Protein AF-A0AAE4KZB8-F1 (afdb_monomer)

InterPro domains:
  IPR008966 Adhesion domain superfamily [SSF49401] (67-197)
  IPR011252 Fibrogen-binding domain 1 [G3DSA:2.60.40.1280] (76-198)
  IPR041171 SDR-like Ig domain [PF17961] (91-191)

Radius of gyration: 22.57 Å; Cα contacts (8 Å, |Δi|>4): 329; chains: 1; bounding box: 57×40×72 Å

Nearest PDB structures (foldseek):
  2ral-assembly1_A  TM=8.676E-01  e=1.872E-09  Staphylococcus epidermidis
  5wta-assembly2_B  TM=7.697E-01  e=2.212E-09  Staphylococcus aureus subsp. aureus Mu50
  5ihw-assembly1_A  TM=7.688E-01  e=4.078E-09  Staphylococcus aureus subsp. aureus MSSA476
  6lxs-assembly1_A  TM=7.906E-01  e=1.434E-07  Staphylococcus aureus
  6lxh-assembly1_A  TM=7.659E-01  e=1.027E-07  Staphylococcus aureus

Foldseek 3Di:
DDDPVVVVVVVVVPDFPWQKAWEADDDDDDDDDDDDDDDDDDDDDDDDDDDDDDPPPPPDDCPPDAEECQVVWAPKDKDKAWPVRHSYAYVVVVTWIKIKIKTWDALPHAAFHKYKKAKDPQKAQASPHDPVVDADDFFADPVRDGQWGWDADPVRRMIITGGHRVSNVDPGDMTIDMTIIHGDCVVCVHRDIDTIGMD

pLDDT: mean 73.4, std 28.08, range [21.17, 98.25]

Structure (mmCIF, N/CA/C/O backbone):
data_AF-A0AAE4KZB8-F1
#
_entry.id   AF-A0AAE4KZB8-F1
#
loop_
_atom_site.group_PDB
_atom_site.id
_atom_site.type_symbol
_atom_site.label_atom_id
_atom_site.label_alt_id
_atom_site.label_comp_id
_atom_site.label_asym_id
_atom_site.label_entity_id
_atom_site.label_seq_id
_atom_site.pdbx_PDB_ins_code
_atom_site.Cartn_x
_atom_site.Cartn_y
_atom_site.Cartn_z
_atom_site.occupancy
_atom_site.B_iso_or_equiv
_atom_site.auth_seq_id
_atom_site.auth_comp_id
_atom_site.auth_asym_id
_atom_site.auth_atom_id
_atom_site.pdbx_PDB_model_num
ATOM 1 N N . MET A 1 1 ? -26.813 -24.937 -12.177 1.00 36.81 1 MET A N 1
ATOM 2 C CA . MET A 1 1 ? -26.735 -23.628 -12.875 1.00 36.81 1 MET A CA 1
ATOM 3 C C . MET A 1 1 ? -25.910 -22.655 -12.041 1.00 36.81 1 MET A C 1
ATOM 5 O O . MET A 1 1 ? -25.939 -22.785 -10.827 1.00 36.81 1 MET A O 1
ATOM 9 N N . VAL A 1 2 ? -25.236 -21.671 -12.649 1.00 42.12 2 VAL A N 1
ATOM 10 C CA . VAL A 1 2 ? -24.640 -20.533 -11.915 1.00 42.12 2 VAL A CA 1
ATOM 11 C C . VAL A 1 2 ? -25.635 -19.370 -11.916 1.00 42.12 2 VAL A C 1
ATOM 13 O O . VAL A 1 2 ? -26.160 -19.015 -12.973 1.00 42.12 2 VAL A O 1
ATOM 16 N N . GLY A 1 3 ? -25.923 -18.796 -10.745 1.00 39.78 3 GLY A N 1
ATOM 17 C CA . GLY A 1 3 ? -26.875 -17.690 -10.604 1.00 39.78 3 GLY A CA 1
ATOM 18 C C . GLY A 1 3 ? -26.414 -16.421 -11.328 1.00 39.78 3 GLY A C 1
ATOM 19 O O . GLY A 1 3 ? -25.228 -16.088 -11.309 1.00 39.78 3 GLY A O 1
ATOM 20 N N . LYS A 1 4 ? -27.352 -15.684 -11.946 1.00 52.81 4 LYS A N 1
ATOM 21 C CA . LYS A 1 4 ? -27.054 -14.448 -12.704 1.00 52.81 4 LYS A CA 1
ATOM 22 C C . LYS A 1 4 ? -26.287 -13.414 -11.862 1.00 52.81 4 LYS A C 1
ATOM 24 O O . LYS A 1 4 ? -25.399 -12.746 -12.383 1.00 52.81 4 LYS A O 1
ATOM 29 N N . ASN A 1 5 ? -26.580 -13.350 -10.564 1.00 46.78 5 ASN A N 1
ATOM 30 C CA . ASN A 1 5 ? -25.987 -12.417 -9.601 1.00 46.78 5 ASN A CA 1
ATOM 31 C C . ASN A 1 5 ? -24.457 -12.578 -9.485 1.00 46.78 5 ASN A C 1
ATOM 33 O O . ASN A 1 5 ? -23.744 -11.591 -9.316 1.00 46.78 5 ASN A O 1
ATOM 37 N N . ASN A 1 6 ? -23.937 -13.799 -9.647 1.00 50.84 6 ASN A N 1
ATOM 38 C CA . ASN A 1 6 ? -22.513 -14.091 -9.466 1.00 50.84 6 ASN A CA 1
ATOM 39 C C . ASN A 1 6 ? -21.657 -13.581 -10.638 1.00 50.84 6 ASN A C 1
ATOM 41 O O . ASN A 1 6 ? -20.473 -13.321 -10.447 1.00 50.84 6 ASN A O 1
ATOM 45 N N . LYS A 1 7 ? -22.231 -13.392 -11.839 1.00 51.12 7 LYS A N 1
ATOM 46 C CA . LYS A 1 7 ? -21.484 -12.854 -12.991 1.00 51.12 7 LYS A CA 1
ATOM 47 C C . LYS A 1 7 ? -21.026 -11.414 -12.754 1.00 51.12 7 LYS A C 1
ATOM 49 O O . LYS A 1 7 ? -19.858 -11.116 -12.962 1.00 51.12 7 LYS A O 1
ATOM 54 N N . LYS A 1 8 ? -21.910 -10.562 -12.224 1.00 49.00 8 LYS A N 1
ATOM 55 C CA . LYS A 1 8 ? -21.601 -9.148 -11.960 1.00 49.00 8 LYS A CA 1
ATOM 56 C C . LYS A 1 8 ? -20.562 -8.966 -10.844 1.00 49.00 8 LYS A C 1
ATOM 58 O O . LYS A 1 8 ? -19.761 -8.041 -10.893 1.00 49.00 8 LYS A O 1
ATOM 63 N N . LEU A 1 9 ? -20.537 -9.873 -9.863 1.00 42.44 9 LEU A N 1
ATOM 64 C CA . LEU A 1 9 ? -19.489 -9.916 -8.833 1.00 42.44 9 LEU A CA 1
ATOM 65 C C . LEU A 1 9 ? -18.126 -10.344 -9.400 1.00 42.44 9 LEU A C 1
ATOM 67 O O . LEU A 1 9 ? -17.106 -9.818 -8.969 1.00 42.44 9 LEU A O 1
ATOM 71 N N . LEU A 1 10 ? -18.099 -11.249 -10.385 1.00 48.94 10 LEU A N 1
ATOM 72 C CA . LEU A 1 10 ? -16.864 -11.631 -11.079 1.00 48.94 10 LEU A CA 1
ATOM 73 C C . LEU A 1 10 ? -16.336 -10.499 -11.977 1.00 48.94 10 LEU A C 1
ATOM 75 O O . LEU A 1 10 ? -15.141 -10.232 -11.946 1.00 48.94 10 LEU A O 1
ATOM 79 N N . GLU A 1 11 ? -17.213 -9.788 -12.695 1.00 46.34 11 GLU A N 1
ATOM 80 C CA . GLU A 1 11 ? -16.854 -8.602 -13.499 1.00 46.34 11 GLU A CA 1
ATOM 81 C C . GLU A 1 11 ? -16.288 -7.455 -12.640 1.00 46.34 11 GLU A C 1
ATOM 83 O O . GLU A 1 11 ? -15.346 -6.775 -13.045 1.00 46.34 11 GLU A O 1
ATOM 88 N N . LEU A 1 12 ? -16.820 -7.255 -11.427 1.00 40.62 12 LEU A N 1
ATOM 89 C CA . LEU A 1 12 ? -16.294 -6.267 -10.478 1.00 40.62 12 LEU A CA 1
ATOM 90 C C . LEU A 1 12 ? -14.946 -6.686 -9.869 1.00 40.62 12 LEU A C 1
ATOM 92 O O . LEU A 1 12 ? -14.121 -5.821 -9.590 1.00 40.62 12 LEU A O 1
ATOM 96 N N . LYS A 1 13 ? -14.681 -7.992 -9.715 1.00 44.38 13 LYS A N 1
ATOM 97 C CA . LYS A 1 13 ? -13.381 -8.503 -9.238 1.00 44.38 13 LYS A CA 1
ATOM 98 C C . LYS A 1 13 ? -12.282 -8.524 -10.313 1.00 44.38 13 LYS A C 1
ATOM 100 O O . LYS A 1 13 ? -11.152 -8.880 -9.994 1.00 44.38 13 LYS A O 1
ATOM 105 N N . SER A 1 14 ? -12.583 -8.160 -11.565 1.00 44.81 14 SER A N 1
ATOM 106 C CA . SER A 1 14 ? -11.678 -8.332 -12.713 1.00 44.81 14 SER A CA 1
ATOM 107 C C . SER A 1 14 ? -11.254 -7.036 -13.419 1.00 44.81 14 SER A C 1
ATOM 109 O O . SER A 1 14 ? -10.861 -7.095 -14.583 1.00 44.81 14 SER A O 1
ATOM 111 N N . ASN A 1 15 ? -11.337 -5.869 -12.767 1.00 38.19 15 ASN A N 1
ATOM 112 C CA . ASN A 1 15 ? -10.999 -4.582 -13.395 1.00 38.19 15 ASN A CA 1
ATOM 113 C C . ASN A 1 15 ? -9.971 -3.748 -12.594 1.00 38.19 15 ASN A C 1
ATOM 115 O O . ASN A 1 15 ? -10.312 -2.673 -12.092 1.00 38.19 15 ASN A O 1
ATOM 119 N N . PRO A 1 16 ? -8.708 -4.210 -12.464 1.00 38.22 16 PRO A N 1
ATOM 120 C CA . PRO A 1 16 ? -7.621 -3.367 -11.967 1.00 38.22 16 PRO A CA 1
ATOM 121 C C . PRO A 1 16 ? -7.438 -2.141 -12.874 1.00 38.22 16 PRO A C 1
ATOM 123 O O . PRO A 1 16 ? -7.669 -2.201 -14.083 1.00 38.22 16 PRO A O 1
ATOM 126 N N . IL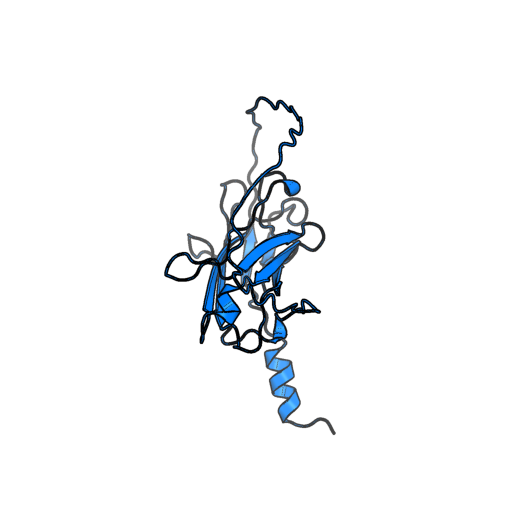E A 1 17 ? -6.985 -1.016 -12.313 1.00 36.38 17 ILE A N 1
ATOM 127 C CA . ILE A 1 17 ? -6.846 0.244 -13.060 1.00 36.38 17 ILE A CA 1
ATOM 128 C C . ILE A 1 17 ? -5.589 0.189 -13.945 1.00 36.38 17 ILE A C 1
ATOM 130 O O . ILE A 1 17 ? -4.540 0.740 -13.619 1.00 36.38 17 ILE A O 1
ATOM 134 N N . ILE A 1 18 ? -5.709 -0.474 -15.097 1.00 32.56 18 ILE A N 1
ATOM 135 C CA . ILE A 1 18 ? -4.639 -0.675 -16.082 1.00 32.56 18 ILE A CA 1
ATOM 136 C C . ILE A 1 18 ? -4.242 0.673 -16.712 1.00 32.56 18 ILE A C 1
ATOM 138 O O . ILE A 1 18 ? -4.794 1.129 -17.718 1.00 32.56 18 ILE A O 1
ATOM 142 N N . LYS A 1 19 ? -3.251 1.339 -16.110 1.00 37.94 19 LYS A N 1
ATOM 143 C CA . LYS A 1 19 ? -2.570 2.504 -16.687 1.00 37.94 19 LYS A CA 1
ATOM 144 C C . LYS A 1 19 ? -1.325 2.026 -17.443 1.00 37.94 19 LYS A C 1
ATOM 146 O O . LYS A 1 19 ? -0.353 1.595 -16.830 1.00 37.94 19 LYS A O 1
ATOM 151 N N . LYS A 1 20 ? -1.359 2.122 -18.776 1.00 29.16 20 LYS A N 1
ATOM 152 C CA . LYS A 1 20 ? -0.221 1.832 -19.664 1.00 29.16 20 LYS A CA 1
ATOM 153 C C . LYS A 1 20 ? 0.623 3.098 -19.880 1.00 29.16 20 LYS A C 1
ATOM 155 O O . LYS A 1 20 ? 0.123 4.049 -20.483 1.00 29.16 20 LYS A O 1
ATOM 160 N N . TRP A 1 21 ? 1.874 3.094 -19.421 1.00 36.88 21 TRP A N 1
ATOM 161 C CA . TRP A 1 21 ? 2.838 4.207 -19.510 1.00 36.88 21 TRP A CA 1
ATOM 162 C C . TRP A 1 21 ? 4.006 3.841 -20.434 1.00 36.88 21 TRP A C 1
ATOM 164 O O . TRP A 1 21 ? 4.383 2.673 -20.489 1.00 36.88 21 TRP A O 1
ATOM 174 N N . ARG A 1 22 ? 4.597 4.810 -21.145 1.00 37.69 22 ARG A N 1
ATOM 175 C CA . ARG A 1 22 ? 5.839 4.638 -21.920 1.00 37.69 22 ARG A CA 1
ATOM 176 C C . ARG A 1 22 ? 7.032 5.137 -21.103 1.00 37.69 22 ARG A C 1
ATOM 178 O O . ARG A 1 22 ? 7.127 6.331 -20.834 1.00 37.69 22 ARG A O 1
ATOM 185 N N . ILE A 1 23 ? 7.942 4.242 -20.741 1.00 44.16 23 ILE A N 1
ATOM 186 C CA . ILE A 1 23 ? 9.177 4.568 -20.013 1.00 44.16 23 ILE A CA 1
ATOM 187 C C . ILE A 1 23 ? 10.298 4.838 -21.022 1.00 44.16 23 ILE A C 1
ATOM 189 O O . ILE A 1 23 ? 10.359 4.132 -22.029 1.00 44.16 23 ILE A O 1
ATOM 193 N N . SER A 1 24 ? 11.185 5.809 -20.767 1.00 30.83 24 SER A N 1
ATOM 194 C CA . SER A 1 24 ? 12.307 6.147 -21.672 1.00 30.83 24 SER A CA 1
ATOM 195 C C . SER A 1 24 ? 13.652 6.268 -20.941 1.00 30.83 24 SER A C 1
ATOM 197 O O . SER A 1 24 ? 13.715 6.820 -19.843 1.00 30.83 24 SER A O 1
ATOM 199 N N . ARG A 1 25 ? 14.742 5.800 -21.570 1.00 32.88 25 ARG A N 1
ATOM 200 C CA . ARG A 1 25 ? 16.113 5.826 -21.017 1.00 32.88 25 ARG A CA 1
ATOM 201 C C . ARG A 1 25 ? 17.005 6.888 -21.675 1.00 32.88 25 ARG A C 1
ATOM 203 O O . ARG A 1 25 ? 16.994 7.033 -22.894 1.00 32.88 25 ARG A O 1
ATOM 210 N N . LEU A 1 26 ? 17.837 7.558 -20.871 1.00 36.03 26 LEU A N 1
ATOM 211 C CA . LEU A 1 26 ? 18.938 8.423 -21.322 1.00 36.03 26 LEU A CA 1
ATOM 212 C C . LEU A 1 26 ? 20.303 7.747 -21.091 1.00 36.03 26 LEU A C 1
ATOM 214 O O . LEU A 1 26 ? 20.411 6.769 -20.349 1.00 36.03 26 LEU A O 1
ATOM 218 N N . LYS A 1 27 ? 21.354 8.262 -21.742 1.00 33.69 27 LYS A N 1
ATOM 219 C CA . LYS A 1 27 ? 22.752 7.851 -21.517 1.00 33.69 27 LYS A CA 1
ATOM 220 C C . LYS A 1 27 ? 23.389 8.811 -20.507 1.00 33.69 27 LYS A C 1
ATOM 222 O O . LYS A 1 27 ? 23.404 10.010 -20.762 1.00 33.69 27 LYS A O 1
ATOM 227 N N . THR A 1 28 ? 23.897 8.299 -19.388 1.00 38.56 28 THR A N 1
ATOM 228 C CA . THR A 1 28 ? 24.404 9.097 -18.256 1.00 38.56 28 THR A CA 1
ATOM 229 C C . THR A 1 28 ? 25.840 8.727 -17.871 1.00 38.56 28 THR A C 1
ATOM 231 O O . THR A 1 28 ? 26.328 7.651 -18.218 1.00 38.56 28 THR A O 1
ATOM 234 N N . GLY A 1 29 ? 26.505 9.632 -17.145 1.00 27.16 29 GLY A N 1
ATOM 235 C CA . GLY A 1 29 ? 27.760 9.393 -16.423 1.00 27.16 29 GLY A CA 1
ATOM 236 C C . GLY A 1 29 ? 27.562 9.525 -14.904 1.00 27.16 29 GLY A C 1
ATOM 237 O O . GLY A 1 29 ? 26.586 10.122 -14.456 1.00 27.16 29 GLY A O 1
ATOM 238 N N . VAL A 1 30 ? 28.478 8.941 -14.132 1.00 27.39 30 VAL A N 1
ATOM 239 C CA . VAL A 1 30 ? 28.482 8.844 -12.652 1.00 27.39 30 VAL A CA 1
ATOM 240 C C . VAL A 1 30 ? 29.322 9.956 -11.986 1.00 27.39 30 VAL A C 1
ATOM 242 O O . VAL A 1 30 ? 30.099 10.596 -12.687 1.00 27.39 30 VAL A O 1
ATOM 245 N N . ALA A 1 31 ? 29.376 10.167 -10.659 1.00 28.31 31 ALA A N 1
ATOM 246 C CA . ALA A 1 31 ? 28.433 10.108 -9.506 1.00 28.31 31 ALA A CA 1
ATOM 247 C C . ALA A 1 31 ? 29.269 10.114 -8.192 1.00 28.31 31 ALA A C 1
ATOM 249 O O . ALA A 1 31 ? 30.323 9.480 -8.183 1.00 28.31 31 ALA A O 1
ATOM 250 N N . SER A 1 32 ? 28.844 10.768 -7.091 1.00 21.17 32 SER A N 1
ATOM 251 C CA . SER A 1 32 ? 29.457 10.657 -5.730 1.00 21.17 32 SER A CA 1
ATOM 252 C C . SER A 1 32 ? 28.715 11.451 -4.633 1.00 21.17 32 SER A C 1
ATOM 254 O O . SER A 1 32 ? 28.229 12.534 -4.942 1.00 21.17 32 SER A O 1
ATOM 256 N N . ILE A 1 33 ? 28.715 10.959 -3.372 1.00 23.33 33 ILE A N 1
ATOM 257 C CA . ILE A 1 33 ? 28.740 11.685 -2.060 1.00 23.33 33 ILE A CA 1
ATOM 258 C C . ILE A 1 33 ? 28.718 10.668 -0.874 1.00 23.33 33 ILE A C 1
ATOM 260 O O . ILE A 1 33 ? 28.335 9.520 -1.078 1.00 23.33 33 ILE A O 1
ATOM 264 N N . VAL A 1 34 ? 29.185 11.059 0.329 1.00 22.86 34 VAL A N 1
ATOM 265 C CA . VAL A 1 34 ? 29.322 10.276 1.604 1.00 22.86 34 VAL A CA 1
ATOM 266 C C . VAL A 1 34 ? 29.300 11.259 2.826 1.00 22.86 34 VAL A C 1
ATOM 268 O O . VAL A 1 34 ? 29.046 12.433 2.575 1.00 22.86 34 VAL A O 1
ATOM 271 N N . ILE A 1 35 ? 29.498 10.983 4.141 1.00 24.16 35 ILE A N 1
ATOM 272 C CA . ILE A 1 35 ? 30.247 9.970 4.950 1.00 24.16 35 ILE A CA 1
ATOM 273 C C . ILE A 1 35 ? 29.791 9.989 6.456 1.00 24.16 35 ILE A C 1
ATOM 275 O O . ILE A 1 35 ? 29.140 10.950 6.851 1.00 24.16 35 ILE A O 1
ATOM 279 N N . PHE A 1 36 ? 30.275 9.042 7.301 1.00 23.12 36 PHE A N 1
ATOM 280 C CA . PHE A 1 36 ? 30.251 8.999 8.806 1.00 23.12 36 PHE A CA 1
ATOM 281 C C . PHE A 1 36 ? 28.864 8.872 9.515 1.00 23.12 36 PHE A C 1
ATOM 283 O O . PHE A 1 36 ? 27.850 9.244 8.944 1.00 23.12 36 PHE A O 1
ATOM 290 N N . SER A 1 37 ? 28.704 8.432 10.785 1.00 22.73 37 SER A N 1
ATOM 291 C CA . SER A 1 37 ? 29.344 7.379 11.631 1.00 22.73 37 SER A CA 1
ATOM 292 C C . SER A 1 37 ? 28.599 7.236 12.981 1.00 22.73 37 SER A C 1
ATOM 294 O O . SER A 1 37 ? 28.026 8.218 13.442 1.00 22.73 37 SER A O 1
ATOM 296 N N . GLY A 1 38 ? 28.649 6.075 13.655 1.00 26.55 38 GLY A N 1
ATOM 297 C CA . GLY A 1 38 ? 27.929 5.825 14.924 1.00 26.55 38 GLY A CA 1
ATOM 298 C C . GLY A 1 38 ? 28.800 5.597 16.175 1.00 26.55 38 GLY A C 1
ATOM 299 O O . GLY A 1 38 ? 29.988 5.300 16.068 1.00 26.55 38 GLY A O 1
ATOM 300 N N . VAL A 1 39 ? 28.176 5.688 17.360 1.00 24.42 39 VAL A N 1
ATOM 301 C CA . VAL A 1 39 ? 28.723 5.330 18.690 1.00 24.42 39 VAL A CA 1
ATOM 302 C C . VAL A 1 39 ? 27.615 4.660 19.524 1.00 24.42 39 VAL A C 1
ATOM 304 O O . VAL A 1 39 ? 26.454 5.046 19.419 1.00 24.42 39 VAL A O 1
ATOM 307 N N . LEU A 1 40 ? 27.970 3.677 20.361 1.00 31.88 40 LEU A N 1
ATOM 308 C CA . LEU A 1 40 ? 27.083 2.980 21.306 1.00 31.88 40 LEU A CA 1
ATOM 309 C C . LEU A 1 40 ? 27.675 3.018 22.721 1.00 31.88 40 LEU A C 1
ATOM 311 O O . LEU A 1 40 ? 28.866 2.763 22.876 1.00 31.88 40 LEU A O 1
ATOM 315 N N . LEU A 1 41 ? 26.838 3.224 23.742 1.00 25.14 41 LEU A N 1
ATOM 316 C CA . LEU A 1 41 ? 27.119 2.870 25.141 1.00 25.14 41 LEU A CA 1
ATOM 317 C C . LEU A 1 41 ? 25.830 2.426 25.851 1.00 25.14 41 LEU A C 1
ATOM 319 O O . LEU A 1 41 ? 24.729 2.795 25.448 1.00 25.14 41 LEU A O 1
ATOM 323 N N . SER A 1 42 ? 25.983 1.620 26.903 1.00 36.47 42 SER A N 1
ATOM 324 C CA . SER A 1 42 ? 24.900 1.021 27.691 1.00 36.47 42 SER A CA 1
ATOM 325 C C . SER A 1 42 ? 25.303 0.935 29.163 1.00 36.47 42 SER A C 1
ATOM 327 O O . SER A 1 42 ? 26.458 0.621 29.455 1.00 36.47 42 SER A O 1
ATOM 329 N N . SER A 1 43 ? 24.354 1.154 30.077 1.00 27.77 43 SER A N 1
ATOM 330 C CA . SER A 1 43 ? 24.372 0.590 31.434 1.00 27.77 43 SER A CA 1
ATOM 331 C C . SER A 1 43 ? 23.011 0.748 32.127 1.00 27.77 43 SER A C 1
ATOM 333 O O . SER A 1 43 ? 22.228 1.645 31.821 1.00 27.77 43 SER A O 1
ATOM 335 N N . THR A 1 44 ? 22.721 -0.152 33.069 1.00 28.36 44 THR A N 1
ATOM 336 C CA . THR A 1 44 ? 21.514 -0.155 33.912 1.00 28.36 44 THR A CA 1
ATOM 337 C C . THR A 1 44 ? 21.824 0.370 35.313 1.00 28.36 44 THR A C 1
ATOM 339 O O . THR A 1 44 ? 22.851 -0.003 35.880 1.00 28.36 44 THR A O 1
ATOM 342 N N . ILE A 1 45 ? 20.908 1.127 35.924 1.00 26.78 45 ILE A N 1
ATOM 343 C CA . ILE A 1 45 ? 20.949 1.480 37.354 1.00 26.78 45 ILE A CA 1
ATOM 344 C C . ILE A 1 45 ? 19.591 1.149 37.986 1.00 26.78 45 ILE A C 1
ATOM 346 O O . ILE A 1 45 ? 18.550 1.334 37.360 1.00 26.78 45 ILE A O 1
ATOM 350 N N . PHE A 1 46 ? 19.611 0.641 39.220 1.00 24.83 46 PHE A N 1
ATOM 351 C CA . PHE A 1 46 ? 18.441 0.163 39.958 1.00 24.83 46 PHE A CA 1
ATOM 352 C C . PHE A 1 46 ? 18.425 0.815 41.349 1.00 24.83 46 PHE A C 1
ATOM 354 O O . PHE A 1 46 ? 19.391 0.664 42.095 1.00 24.83 46 PHE A O 1
ATOM 361 N N . ILE A 1 47 ? 17.356 1.536 41.705 1.00 28.12 47 ILE A N 1
ATOM 362 C CA . ILE A 1 47 ? 17.152 2.108 43.050 1.00 28.12 47 ILE A CA 1
ATOM 363 C C . ILE A 1 47 ? 15.657 2.023 43.406 1.00 28.12 47 ILE A C 1
ATOM 365 O O . ILE A 1 47 ? 14.844 2.602 42.686 1.00 28.12 47 ILE A O 1
ATOM 369 N N . PRO A 1 48 ? 15.267 1.345 44.499 1.00 35.75 48 PRO A N 1
ATOM 370 C CA . PRO A 1 48 ? 13.928 1.447 45.075 1.00 35.75 48 PRO A CA 1
ATOM 371 C C . PRO A 1 48 ? 13.870 2.516 46.185 1.00 35.75 48 PRO A C 1
ATOM 373 O O . PRO A 1 48 ? 14.856 2.711 46.894 1.00 35.75 48 PRO A O 1
ATOM 376 N N . LEU A 1 49 ? 12.699 3.127 46.420 1.00 25.89 49 LEU A N 1
ATOM 377 C CA . LEU A 1 49 ? 11.800 2.799 47.553 1.00 25.89 49 LEU A CA 1
ATOM 378 C C . LEU A 1 49 ? 10.756 3.920 47.828 1.00 25.89 49 LEU A C 1
ATOM 380 O O . LEU A 1 49 ? 11.035 5.095 47.632 1.00 25.89 49 LEU A O 1
ATOM 384 N N . HIS A 1 50 ? 9.593 3.522 48.366 1.00 25.27 50 HIS A N 1
ATOM 385 C CA . HIS A 1 50 ? 8.502 4.330 48.959 1.00 25.27 50 HIS A CA 1
ATOM 386 C C . HIS A 1 50 ? 7.566 5.182 48.065 1.00 25.27 50 HIS A C 1
ATOM 388 O O . HIS A 1 50 ? 7.887 6.305 47.702 1.00 25.27 50 HIS A O 1
ATOM 394 N N . THR A 1 51 ? 6.301 4.717 47.993 1.00 26.27 51 THR A N 1
ATOM 395 C CA . THR A 1 51 ? 5.024 5.490 47.913 1.00 26.27 51 THR A CA 1
ATOM 396 C C . THR A 1 51 ? 4.752 6.385 46.685 1.00 26.27 51 THR A C 1
ATOM 398 O O . THR A 1 51 ? 5.651 7.006 46.147 1.00 26.27 51 THR A O 1
ATOM 401 N N . VAL A 1 52 ? 3.516 6.534 46.186 1.00 25.27 52 VAL A N 1
ATOM 402 C CA . VAL A 1 52 ? 2.180 6.048 46.616 1.00 25.27 52 VAL A CA 1
ATOM 403 C C . VAL A 1 52 ? 1.540 5.249 45.468 1.00 25.27 52 VAL A C 1
ATOM 405 O O . VAL A 1 52 ? 1.747 5.585 44.307 1.00 25.27 52 VAL A O 1
ATOM 408 N N . SER A 1 53 ? 0.739 4.220 45.769 1.00 28.52 53 SER A N 1
ATOM 409 C CA . SER A 1 53 ? -0.093 3.560 44.752 1.00 28.52 53 SER A CA 1
ATOM 410 C C . SER A 1 53 ? -1.398 4.333 44.544 1.00 28.52 53 SER A C 1
ATOM 412 O O . SER A 1 53 ? -2.185 4.485 45.478 1.00 28.52 53 SER A O 1
ATOM 414 N N . ALA A 1 54 ? -1.617 4.803 43.318 1.00 26.48 54 ALA A N 1
ATOM 415 C CA . ALA A 1 54 ? -2.945 5.081 42.790 1.00 26.48 54 ALA A CA 1
ATOM 416 C C . ALA A 1 54 ? -3.293 3.940 41.825 1.00 26.48 54 ALA A C 1
ATOM 418 O O . ALA A 1 54 ? -2.532 3.677 40.892 1.00 26.48 54 ALA A O 1
ATOM 419 N N . GLU A 1 55 ? -4.407 3.245 42.055 1.00 31.36 55 GLU A N 1
ATOM 420 C CA . GLU A 1 55 ? -4.875 2.182 41.158 1.00 31.36 55 GLU A CA 1
ATOM 421 C C . GLU A 1 55 ? -5.583 2.791 39.942 1.00 31.36 55 GLU A C 1
ATOM 423 O O . GLU A 1 55 ? -6.810 2.880 39.874 1.00 31.36 55 GLU A O 1
ATOM 428 N N . GLU A 1 56 ? -4.792 3.226 38.963 1.00 32.44 56 GLU A N 1
ATOM 429 C CA . GLU A 1 56 ? -5.303 3.540 37.633 1.00 32.44 56 GLU A CA 1
ATOM 430 C C . GLU A 1 56 ? -5.694 2.225 36.940 1.00 32.44 56 GLU A C 1
ATOM 432 O O . GLU A 1 56 ? -4.849 1.400 36.587 1.00 32.44 56 GLU A O 1
ATOM 437 N N . THR A 1 57 ? -7.000 1.984 36.805 1.00 25.34 57 THR A N 1
ATOM 438 C CA . THR A 1 57 ? -7.563 0.722 36.297 1.00 25.34 57 THR A CA 1
ATOM 439 C C . THR A 1 57 ? -7.495 0.648 34.770 1.00 25.34 57 THR A C 1
ATOM 441 O O . THR A 1 57 ? -8.511 0.628 34.073 1.00 25.34 57 THR A O 1
ATOM 444 N N . VAL A 1 58 ? -6.265 0.587 34.244 1.00 29.69 58 VAL A N 1
ATOM 445 C CA . VAL A 1 58 ? -5.974 0.456 32.810 1.00 29.69 58 VAL A CA 1
ATOM 446 C C . VAL A 1 58 ? -6.554 -0.859 32.283 1.00 29.69 58 VAL A C 1
ATOM 448 O O . VAL A 1 58 ? -5.966 -1.938 32.401 1.00 29.69 58 VAL A O 1
ATOM 451 N N . THR A 1 59 ? -7.740 -0.765 31.689 1.00 24.88 59 THR A N 1
ATOM 452 C CA . THR A 1 59 ? -8.520 -1.891 31.169 1.00 24.88 59 THR A CA 1
ATOM 453 C C . THR A 1 59 ? -7.955 -2.330 29.818 1.00 24.88 59 THR A C 1
ATOM 455 O O . THR A 1 59 ? -8.511 -2.063 28.758 1.00 24.88 59 THR A O 1
ATOM 458 N N . THR A 1 60 ? -6.804 -3.004 29.865 1.00 28.30 60 THR A N 1
ATOM 459 C CA . THR A 1 60 ? -6.129 -3.572 28.689 1.00 28.30 60 THR A CA 1
ATOM 460 C C . THR A 1 60 ? -6.962 -4.690 28.057 1.00 28.30 60 THR A C 1
ATOM 462 O O . THR A 1 60 ? -6.854 -5.865 28.406 1.00 28.30 60 THR A O 1
ATOM 465 N N . THR A 1 61 ? -7.801 -4.330 27.087 1.00 30.48 61 THR A N 1
ATOM 466 C CA . THR A 1 61 ? -8.506 -5.284 26.231 1.00 30.48 61 THR A CA 1
ATOM 467 C C . THR A 1 61 ? -7.504 -5.995 25.320 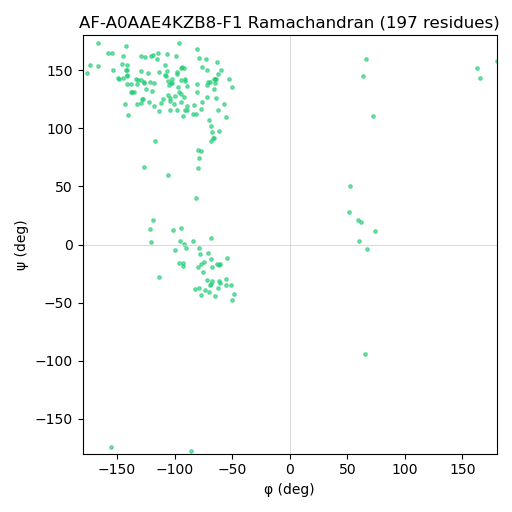1.00 30.48 61 THR A C 1
ATOM 469 O O . THR A 1 61 ? -7.023 -5.462 24.322 1.00 30.48 61 THR A O 1
ATOM 472 N N . TYR A 1 62 ? -7.161 -7.235 25.673 1.00 33.28 62 TYR A N 1
ATOM 473 C CA . TYR A 1 62 ? -6.340 -8.097 24.825 1.00 33.28 62 TYR A CA 1
ATOM 474 C C . TYR A 1 62 ? -7.117 -8.481 23.556 1.00 33.28 62 TYR A C 1
ATOM 476 O O . TYR A 1 62 ? -7.897 -9.432 23.547 1.00 33.28 62 TYR A O 1
ATOM 484 N N . TYR A 1 63 ? -6.881 -7.745 22.467 1.00 44.62 63 TYR A N 1
ATOM 485 C CA . TYR A 1 63 ? -7.262 -8.155 21.115 1.00 44.62 63 TYR A CA 1
ATOM 486 C C . TYR A 1 63 ? -6.404 -9.357 20.692 1.00 44.62 63 TYR A C 1
ATOM 488 O O . TYR A 1 63 ? -5.309 -9.209 20.152 1.00 44.62 63 TYR A O 1
ATOM 496 N N . ASP A 1 64 ? -6.902 -10.553 21.012 1.00 45.12 64 ASP A N 1
ATOM 497 C CA . ASP A 1 64 ? -6.138 -11.810 21.041 1.00 45.12 64 ASP A CA 1
ATOM 498 C C . ASP A 1 64 ? -5.667 -12.303 19.655 1.00 45.12 64 ASP A C 1
ATOM 500 O O . ASP A 1 64 ? -4.715 -13.074 19.554 1.00 45.12 64 ASP A O 1
ATOM 504 N N . GLN A 1 65 ? -6.280 -11.829 18.558 1.00 61.28 65 GLN A N 1
ATOM 505 C CA . GLN A 1 65 ? -5.804 -12.090 17.191 1.00 61.28 65 GLN A CA 1
ATOM 506 C C . GLN A 1 65 ? -5.925 -10.868 16.270 1.00 61.28 65 GLN A C 1
ATOM 508 O O . GLN A 1 65 ? -7.016 -10.495 15.844 1.00 61.28 65 GLN A O 1
ATOM 513 N N . SER A 1 66 ? -4.768 -10.317 15.893 1.00 83.00 66 SER A N 1
ATOM 514 C CA . SER A 1 66 ? -4.589 -9.383 14.772 1.00 83.00 66 SER A CA 1
ATOM 515 C C . SER A 1 66 ? -4.977 -10.061 13.448 1.00 83.00 66 SER A C 1
ATOM 517 O O . SER A 1 66 ? -4.327 -11.028 13.033 1.00 83.00 66 SER A O 1
ATOM 519 N N . LYS A 1 67 ? -6.022 -9.571 12.764 1.00 92.00 67 LYS A N 1
ATOM 520 C CA . LYS A 1 67 ? -6.496 -10.119 11.473 1.00 92.00 67 LYS A CA 1
ATOM 521 C C . LYS A 1 67 ? -6.181 -9.196 10.290 1.00 92.00 67 LYS A C 1
ATOM 523 O O . LYS A 1 67 ? -6.091 -7.976 10.416 1.00 92.00 67 LYS A O 1
ATOM 528 N N . ASN A 1 68 ? -6.076 -9.798 9.104 1.00 94.62 68 ASN A N 1
ATOM 529 C CA . ASN A 1 68 ? -6.096 -9.061 7.842 1.00 94.62 68 ASN A CA 1
ATOM 530 C C . ASN A 1 68 ? -7.525 -8.554 7.568 1.00 94.62 68 ASN A C 1
ATOM 532 O O . ASN A 1 68 ? -8.478 -9.340 7.566 1.00 94.62 68 ASN A O 1
ATOM 536 N N . VAL A 1 69 ? -7.666 -7.254 7.318 1.00 95.25 69 VAL A N 1
ATOM 537 C CA . VAL A 1 69 ? -8.935 -6.563 7.060 1.00 95.25 69 VAL A CA 1
ATOM 538 C C . VAL A 1 69 ? -8.983 -5.843 5.704 1.00 95.25 69 VAL A C 1
ATOM 540 O O . VAL A 1 69 ? -9.928 -5.097 5.465 1.00 95.25 69 VAL A O 1
ATOM 543 N N . SER A 1 70 ? -8.045 -6.092 4.775 1.00 93.00 70 SER A N 1
ATOM 544 C CA . SER A 1 70 ? -8.081 -5.509 3.414 1.00 93.00 70 SER A CA 1
ATOM 545 C C . SER A 1 70 ? -9.439 -5.697 2.718 1.00 93.00 70 SER A C 1
ATOM 547 O O . SER A 1 70 ? -10.011 -4.729 2.227 1.00 93.00 70 SER A O 1
ATOM 549 N N . ASP A 1 71 ? -9.999 -6.914 2.744 1.00 92.88 71 ASP A N 1
ATOM 550 C CA . ASP A 1 71 ? -11.310 -7.236 2.146 1.00 92.88 71 ASP A CA 1
ATOM 551 C C . ASP A 1 71 ? -12.517 -6.632 2.910 1.00 92.88 71 ASP A C 1
ATOM 553 O O . ASP A 1 71 ? -13.652 -6.735 2.445 1.00 92.88 71 ASP A O 1
ATOM 557 N N . GLN A 1 72 ? -12.300 -6.026 4.086 1.00 92.00 72 GLN A N 1
ATOM 558 C CA . GLN A 1 72 ? -13.332 -5.341 4.881 1.00 92.00 72 GLN A CA 1
ATOM 559 C C . GLN A 1 72 ? -13.362 -3.821 4.623 1.00 92.00 72 GLN A C 1
ATOM 561 O O . GLN A 1 72 ? -14.357 -3.181 4.958 1.00 92.00 72 GLN A O 1
ATOM 566 N N . LEU A 1 73 ? -12.325 -3.222 4.021 1.00 91.31 73 LEU A N 1
ATOM 567 C CA . LEU A 1 73 ? -12.301 -1.781 3.735 1.00 91.31 73 LEU A CA 1
ATOM 568 C C . LEU A 1 73 ? -13.382 -1.388 2.712 1.00 91.31 73 LEU A C 1
ATOM 570 O O . LEU A 1 73 ? -13.606 -2.076 1.715 1.00 91.31 73 LEU A O 1
ATOM 574 N N . THR A 1 74 ? -14.052 -0.257 2.946 1.00 91.31 74 THR A N 1
ATOM 575 C CA . THR A 1 74 ? -15.192 0.201 2.129 1.00 91.31 74 THR A CA 1
ATOM 576 C C . THR A 1 74 ? -14.926 1.550 1.463 1.00 91.31 74 THR A C 1
ATOM 578 O O . THR A 1 74 ? -14.007 2.278 1.832 1.00 91.31 74 THR A O 1
ATOM 581 N N . ASN A 1 75 ? -15.723 1.901 0.447 1.00 92.75 75 ASN A N 1
ATOM 582 C CA . ASN A 1 75 ? -15.563 3.121 -0.364 1.00 92.75 75 ASN A CA 1
ATOM 583 C C . ASN A 1 75 ? -14.141 3.325 -0.936 1.00 92.75 75 ASN A C 1
ATOM 585 O O . ASN A 1 75 ? -13.718 4.456 -1.173 1.00 92.75 75 ASN A O 1
ATOM 589 N N . THR A 1 76 ? -13.414 2.228 -1.157 1.00 91.56 76 THR A N 1
ATOM 590 C CA . THR A 1 76 ? -12.015 2.229 -1.588 1.00 91.56 76 THR A CA 1
ATOM 591 C C . THR A 1 76 ? -11.853 2.847 -2.976 1.00 91.56 76 THR A C 1
ATOM 593 O O . THR A 1 76 ? -12.486 2.433 -3.947 1.00 91.56 76 THR A O 1
ATOM 596 N N . SER A 1 77 ? -10.969 3.835 -3.073 1.00 94.50 77 SER A N 1
ATOM 597 C CA . SER A 1 77 ? -10.617 4.559 -4.290 1.00 94.50 77 SER A CA 1
ATOM 598 C C . SER A 1 77 ? -9.100 4.639 -4.402 1.00 94.50 77 SER A C 1
ATOM 600 O O . SER A 1 77 ? -8.444 5.227 -3.544 1.00 94.50 77 SER A O 1
ATOM 602 N N . ILE A 1 78 ? -8.552 4.094 -5.487 1.00 93.06 78 ILE A N 1
ATOM 603 C CA . ILE A 1 78 ? -7.113 4.068 -5.774 1.00 93.06 78 ILE A CA 1
ATOM 604 C C . ILE A 1 78 ? -6.870 4.778 -7.105 1.00 93.06 78 ILE A C 1
ATOM 606 O O . ILE A 1 78 ? -7.642 4.633 -8.053 1.00 93.06 78 ILE A O 1
ATOM 610 N N . SER A 1 79 ? -5.806 5.572 -7.202 1.00 93.88 79 SER A N 1
ATOM 611 C CA . SER A 1 79 ? -5.438 6.251 -8.447 1.00 93.88 79 SER A CA 1
ATOM 612 C C . SER A 1 79 ? -3.929 6.431 -8.585 1.00 93.88 79 SER A C 1
ATOM 614 O O . SER A 1 79 ? -3.248 6.712 -7.605 1.00 93.88 79 SER A O 1
ATOM 616 N N . ILE A 1 80 ? -3.417 6.290 -9.813 1.00 93.12 80 ILE A N 1
ATOM 617 C CA . ILE A 1 80 ? -1.999 6.487 -10.155 1.00 93.12 80 ILE A CA 1
ATOM 618 C C . ILE A 1 80 ? -1.877 7.606 -11.198 1.00 93.12 80 ILE A C 1
ATOM 620 O O . ILE A 1 80 ? -2.595 7.594 -12.209 1.00 93.12 80 ILE A O 1
ATOM 624 N N . SER A 1 81 ? -0.967 8.555 -10.959 1.00 90.94 81 SER A N 1
ATOM 625 C CA . SER A 1 81 ? -0.750 9.774 -11.756 1.00 90.94 81 SER A CA 1
ATOM 626 C C . SER A 1 81 ? 0.733 10.147 -11.888 1.00 90.94 81 SER A C 1
ATOM 628 O O . SER A 1 81 ? 1.494 9.921 -10.956 1.00 90.94 81 SER A O 1
ATOM 630 N N . ASN A 1 82 ? 1.123 10.795 -12.992 1.00 87.69 82 ASN A N 1
ATOM 631 C CA . ASN A 1 82 ? 2.353 11.603 -13.087 1.00 87.69 82 ASN A CA 1
ATOM 632 C C . ASN A 1 82 ? 1.982 13.091 -12.886 1.00 87.69 82 ASN A C 1
ATOM 634 O O . ASN A 1 82 ? 0.893 13.505 -13.295 1.00 87.69 82 ASN A O 1
ATOM 638 N N . HIS A 1 83 ? 2.884 13.895 -12.316 1.00 78.50 83 HIS A N 1
ATOM 639 C CA . HIS A 1 83 ? 2.791 15.356 -12.203 1.00 78.50 83 HIS A CA 1
ATOM 640 C C . HIS A 1 83 ? 2.414 16.043 -13.528 1.00 78.50 83 HIS A C 1
ATOM 642 O O . HIS A 1 83 ? 1.562 16.932 -13.543 1.00 78.50 83 HIS A O 1
ATOM 648 N N . ASN A 1 84 ? 2.999 15.609 -14.651 1.00 78.06 84 ASN A N 1
ATOM 649 C CA . ASN A 1 84 ? 2.732 16.172 -15.984 1.00 78.06 84 ASN A CA 1
ATOM 650 C C . ASN A 1 84 ? 1.409 15.686 -16.625 1.00 78.06 84 ASN A C 1
ATOM 652 O O . ASN A 1 84 ? 1.008 16.202 -17.665 1.00 78.06 84 ASN A O 1
ATOM 656 N N . LYS A 1 85 ? 0.721 14.705 -16.016 1.00 69.38 85 LYS A N 1
ATOM 657 C CA . LYS A 1 85 ? -0.473 13.997 -16.533 1.00 69.38 85 LYS A CA 1
ATOM 658 C C . LYS A 1 85 ? -0.283 13.244 -17.865 1.00 69.38 85 LYS A C 1
ATOM 660 O O . LYS A 1 85 ? -1.238 12.630 -18.350 1.00 69.38 85 LYS A O 1
ATOM 665 N N . GLU A 1 86 ? 0.917 13.222 -18.437 1.00 77.31 86 GLU A N 1
ATOM 666 C CA . GLU A 1 86 ? 1.246 12.427 -19.619 1.00 77.31 86 GLU A CA 1
ATOM 667 C C . GLU A 1 86 ? 1.412 10.948 -19.265 1.00 77.31 86 GLU A C 1
ATOM 669 O O . GLU A 1 86 ? 1.845 10.594 -18.172 1.00 77.31 86 GLU A O 1
ATOM 674 N N . LYS A 1 87 ? 1.153 10.048 -20.220 1.00 83.31 87 LYS A N 1
ATOM 675 C CA . LYS A 1 87 ? 1.414 8.603 -20.057 1.00 83.31 87 LYS A CA 1
ATOM 676 C C . LYS A 1 87 ? 2.883 8.245 -20.322 1.00 83.31 87 LYS A C 1
ATOM 678 O O . LYS A 1 87 ? 3.170 7.237 -20.969 1.00 83.31 87 LYS A O 1
ATOM 683 N N . ILE A 1 88 ? 3.803 9.088 -19.863 1.00 88.00 88 ILE A N 1
ATOM 684 C CA . ILE A 1 88 ? 5.253 8.975 -20.049 1.00 88.00 88 ILE A CA 1
ATOM 685 C C . ILE A 1 88 ? 5.929 9.230 -18.698 1.00 88.00 88 ILE A C 1
ATOM 687 O O . ILE A 1 88 ? 5.445 10.055 -17.927 1.00 88.00 88 ILE A O 1
ATOM 691 N N . ILE A 1 89 ? 7.009 8.499 -18.413 1.00 90.44 89 ILE A N 1
ATOM 692 C CA . ILE A 1 89 ? 7.884 8.692 -17.246 1.00 90.44 89 ILE A CA 1
ATOM 693 C C . ILE A 1 89 ? 9.348 8.556 -17.697 1.00 90.44 89 ILE A C 1
ATOM 695 O O . ILE A 1 89 ? 9.689 7.646 -18.463 1.00 90.44 89 ILE A O 1
ATOM 699 N N . PHE A 1 90 ? 10.213 9.432 -17.189 1.00 91.94 90 PHE A N 1
ATOM 700 C CA . PHE A 1 90 ? 11.667 9.392 -17.358 1.00 91.94 90 PHE A CA 1
ATOM 701 C C . PHE A 1 90 ? 12.361 9.198 -15.991 1.00 91.94 90 PHE A C 1
ATOM 703 O O . PHE A 1 90 ? 12.735 10.181 -15.351 1.00 91.94 90 PHE A O 1
ATOM 710 N N . PRO A 1 91 ? 12.595 7.954 -15.522 1.00 90.75 91 PRO A N 1
ATOM 711 C CA . PRO A 1 91 ? 13.116 7.705 -14.168 1.00 90.75 91 PRO A CA 1
ATOM 712 C C . PRO A 1 91 ? 14.500 8.327 -13.929 1.00 90.75 91 PRO A C 1
ATOM 714 O O . PRO A 1 91 ? 14.808 8.790 -12.836 1.00 90.75 91 PRO A O 1
ATOM 717 N N . HIS A 1 92 ? 15.323 8.415 -14.979 1.00 87.38 92 HIS A N 1
ATOM 71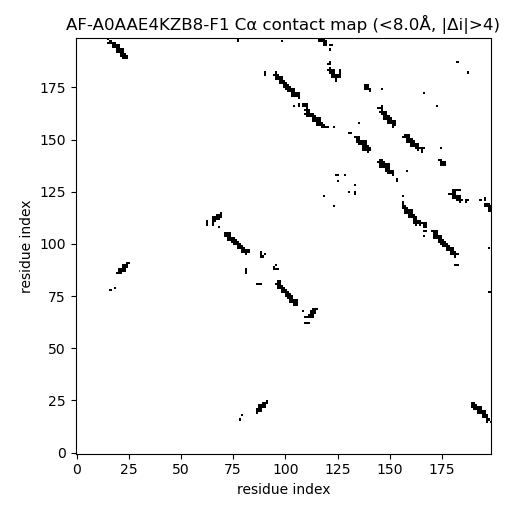8 C CA . HIS A 1 92 ? 16.639 9.063 -14.932 1.00 87.38 92 HIS A CA 1
ATOM 719 C C . HIS A 1 92 ? 16.582 10.592 -14.757 1.00 87.38 92 HIS A C 1
ATOM 721 O O . HIS A 1 92 ? 17.607 11.191 -14.446 1.00 87.38 92 HIS A O 1
ATOM 727 N N . ASN A 1 93 ? 15.408 11.212 -14.921 1.00 89.56 93 ASN A N 1
ATOM 728 C CA . ASN A 1 93 ? 15.166 12.631 -14.647 1.00 89.56 93 ASN A CA 1
ATOM 729 C C . ASN A 1 93 ? 14.598 12.854 -13.226 1.00 89.56 93 ASN A C 1
ATOM 731 O O . ASN A 1 93 ? 14.058 13.921 -12.949 1.00 89.56 93 ASN A O 1
ATOM 735 N N . ALA A 1 94 ? 14.669 11.840 -12.351 1.00 86.00 94 ALA A N 1
ATOM 736 C CA . ALA A 1 94 ? 14.007 11.787 -11.042 1.00 86.00 94 ALA A CA 1
ATOM 737 C C . ALA A 1 94 ? 12.464 11.902 -11.091 1.00 86.00 94 ALA A C 1
ATOM 739 O O . ALA A 1 94 ? 11.825 12.215 -10.086 1.00 86.00 94 ALA A O 1
ATOM 740 N N . GLU A 1 95 ? 11.843 11.610 -12.240 1.00 91.31 95 GLU A N 1
ATOM 741 C CA . GLU A 1 95 ? 10.384 11.536 -12.340 1.00 91.31 95 GLU A CA 1
ATOM 742 C C . GLU A 1 95 ? 9.836 10.286 -11.638 1.00 91.31 95 GLU A C 1
ATOM 744 O O . GLU A 1 95 ? 10.342 9.175 -11.815 1.00 91.31 95 GLU A O 1
ATOM 749 N N . SER A 1 96 ? 8.744 10.467 -10.896 1.00 93.31 96 SER A N 1
ATOM 750 C CA . SER A 1 96 ? 8.013 9.406 -10.202 1.00 93.31 96 SER A CA 1
ATOM 751 C C . SER A 1 96 ? 6.518 9.473 -10.514 1.00 93.31 96 SER A C 1
ATOM 753 O O . SER A 1 96 ? 5.993 10.480 -10.998 1.00 93.31 96 SER A O 1
ATOM 755 N N . LEU A 1 97 ? 5.822 8.373 -10.242 1.00 94.94 97 LEU A N 1
ATOM 756 C CA . LEU A 1 97 ? 4.368 8.338 -10.178 1.00 94.94 97 LEU A CA 1
ATOM 757 C C . LEU A 1 97 ? 3.923 8.594 -8.733 1.00 94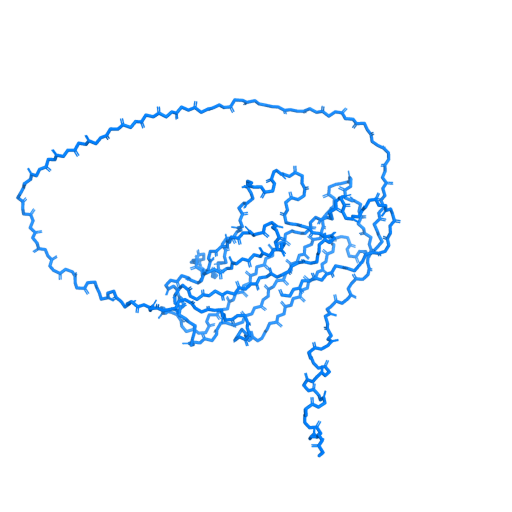.94 97 LEU A C 1
ATOM 759 O O . LEU A 1 97 ? 4.613 8.239 -7.785 1.00 94.94 97 LEU A O 1
ATOM 763 N N . THR A 1 98 ? 2.733 9.150 -8.551 1.00 95.12 98 THR A N 1
ATOM 764 C CA . THR A 1 98 ? 2.044 9.186 -7.255 1.00 95.12 98 THR A CA 1
ATOM 765 C C . THR A 1 98 ? 0.914 8.172 -7.283 1.00 95.12 98 THR A C 1
ATOM 767 O O . THR A 1 98 ? 0.083 8.207 -8.194 1.00 95.12 98 THR A O 1
ATOM 770 N N . SER A 1 99 ? 0.857 7.301 -6.279 1.00 95.44 99 SER A N 1
ATOM 771 C CA . SER A 1 99 ? -0.341 6.527 -5.952 1.00 95.44 99 SER A CA 1
ATOM 772 C C . SER A 1 99 ? -1.105 7.212 -4.827 1.00 95.44 99 SER A C 1
ATOM 774 O O . SER A 1 99 ? -0.501 7.678 -3.867 1.00 95.44 99 SER A O 1
ATOM 776 N N . ASN A 1 100 ? -2.425 7.309 -4.955 1.00 96.00 100 ASN A N 1
ATOM 777 C CA . ASN A 1 100 ? -3.301 7.936 -3.969 1.00 96.00 100 ASN A CA 1
ATOM 778 C C . ASN A 1 100 ? -4.417 6.955 -3.618 1.00 96.00 100 ASN A C 1
ATOM 780 O O . ASN A 1 100 ? -5.136 6.509 -4.519 1.00 96.00 100 ASN A O 1
ATOM 784 N N . TYR A 1 101 ? -4.566 6.667 -2.329 1.00 96.56 101 TYR A N 1
ATOM 785 C CA . TYR A 1 101 ? -5.535 5.731 -1.768 1.00 96.56 101 TYR A CA 1
ATOM 786 C C . TYR A 1 101 ? -6.477 6.498 -0.840 1.00 96.56 101 TYR A C 1
ATOM 788 O O . TYR A 1 101 ? -6.038 7.352 -0.067 1.00 96.56 101 TYR A O 1
ATOM 796 N N . ALA A 1 102 ? -7.767 6.186 -0.899 1.00 96.69 102 ALA A N 1
ATOM 797 C CA . ALA A 1 102 ? -8.773 6.666 0.039 1.00 96.69 102 ALA A CA 1
ATOM 798 C C . ALA A 1 102 ? -9.772 5.545 0.343 1.00 96.69 102 ALA A C 1
ATOM 800 O O . ALA A 1 102 ? -10.178 4.838 -0.577 1.00 96.69 102 ALA A O 1
ATOM 801 N N . PHE A 1 103 ? -10.169 5.378 1.604 1.00 96.56 103 PHE A N 1
ATOM 802 C CA . PHE A 1 103 ? -11.097 4.327 2.041 1.00 96.56 103 PHE A CA 1
ATOM 803 C C . PHE A 1 103 ? -11.777 4.687 3.370 1.00 96.56 103 PHE A C 1
ATOM 805 O O . PHE A 1 103 ? -11.323 5.567 4.102 1.00 96.56 103 PHE A O 1
ATOM 812 N N . LYS A 1 104 ? -12.858 3.977 3.699 1.00 96.31 104 LYS A N 1
ATOM 813 C CA . LYS A 1 104 ? -13.473 3.924 5.028 1.00 96.31 104 LYS A CA 1
ATOM 814 C C . LYS A 1 104 ? -13.099 2.624 5.739 1.00 96.31 104 LYS A C 1
ATOM 816 O O . LYS A 1 104 ? -13.116 1.551 5.133 1.00 96.31 104 LYS A O 1
ATOM 821 N N . VAL A 1 105 ? -12.813 2.743 7.028 1.00 94.62 105 VAL A N 1
ATOM 822 C CA . VAL A 1 105 ? -12.607 1.629 7.956 1.00 94.62 105 VAL A CA 1
ATOM 823 C C . VAL A 1 105 ? -13.966 1.311 8.599 1.00 94.62 105 VAL A C 1
ATOM 825 O O . VAL A 1 105 ? -14.616 2.242 9.070 1.00 94.62 105 VAL A O 1
ATOM 828 N N . PRO A 1 106 ? -14.454 0.057 8.575 1.00 89.31 106 PRO A N 1
ATOM 829 C CA . PRO A 1 106 ? -15.650 -0.324 9.324 1.00 89.31 106 PRO A CA 1
ATOM 830 C C . PRO A 1 106 ? -15.383 -0.381 10.826 1.00 89.31 106 PRO A C 1
ATOM 832 O O . PRO A 1 106 ? -14.313 -0.815 11.243 1.00 89.31 106 PRO A O 1
ATOM 835 N N . ASP A 1 107 ? -16.412 -0.115 11.625 1.00 86.69 107 ASP A N 1
ATOM 836 C CA . ASP A 1 107 ? -16.369 -0.121 13.099 1.00 86.69 107 ASP A CA 1
ATOM 837 C C . ASP A 1 107 ? -16.178 -1.546 13.703 1.00 86.69 107 ASP A C 1
ATOM 839 O O . ASP A 1 107 ? -16.220 -1.750 14.911 1.00 86.69 107 ASP A O 1
ATOM 843 N N . SER A 1 108 ? -15.965 -2.563 12.853 1.00 86.31 108 SER A N 1
ATOM 844 C CA . SER A 1 108 ? -15.604 -3.950 13.200 1.00 86.31 108 SER A CA 1
ATOM 845 C C . SER A 1 108 ? -14.108 -4.268 13.004 1.00 86.31 108 SER A C 1
ATOM 847 O O . SER A 1 108 ? -13.720 -5.444 12.918 1.00 86.31 108 SER A O 1
ATOM 849 N N . VAL A 1 109 ? -13.286 -3.236 12.813 1.00 89.19 109 VAL A N 1
ATOM 850 C CA . VAL A 1 109 ? -11.823 -3.304 12.730 1.00 89.19 109 VAL A CA 1
ATOM 851 C C . VAL A 1 109 ? -11.254 -2.890 14.079 1.00 89.19 109 VAL A C 1
ATOM 853 O O . VAL A 1 109 ? -11.596 -1.836 14.601 1.00 89.19 109 VAL A O 1
ATOM 856 N N . ASN A 1 110 ? -10.390 -3.729 14.634 1.00 87.44 110 ASN A N 1
ATOM 857 C CA . ASN A 1 110 ? -9.807 -3.534 15.951 1.00 87.44 110 ASN A CA 1
ATOM 858 C C . ASN A 1 110 ? -8.398 -2.924 15.855 1.00 87.44 110 ASN A C 1
ATOM 860 O O . ASN A 1 110 ? -7.728 -3.054 14.824 1.00 87.44 110 ASN A O 1
ATOM 864 N N . PRO A 1 111 ? -7.880 -2.346 16.947 1.00 91.31 111 PRO A N 1
ATOM 865 C CA . PRO A 1 111 ? -6.459 -2.058 17.086 1.00 91.31 111 PRO A CA 1
ATOM 866 C C . PRO A 1 111 ? -5.616 -3.313 16.819 1.00 91.31 111 PRO A C 1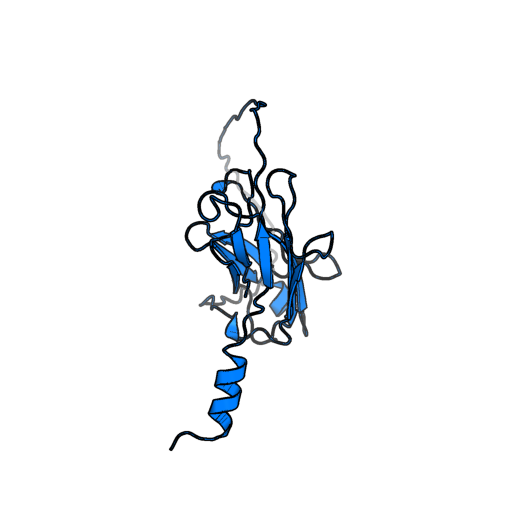
ATOM 868 O O . PRO A 1 111 ? -5.994 -4.426 17.192 1.00 91.31 111 PRO A O 1
ATOM 871 N N . LYS A 1 112 ? -4.465 -3.133 16.165 1.00 91.44 112 LYS A N 1
ATOM 872 C CA . LYS A 1 112 ? -3.574 -4.181 15.629 1.00 91.44 112 LYS A CA 1
ATOM 873 C C . LYS A 1 112 ? -4.125 -5.005 14.462 1.00 91.44 112 LYS A C 1
ATOM 875 O O . LYS A 1 112 ? -3.367 -5.803 13.907 1.00 91.44 112 LYS A O 1
ATOM 880 N N . ASP A 1 113 ? -5.370 -4.829 14.021 1.00 95.75 113 ASP A N 1
ATOM 881 C CA . ASP A 1 113 ? -5.767 -5.331 12.700 1.00 95.75 113 ASP A CA 1
ATOM 882 C C . ASP A 1 113 ? -4.966 -4.618 11.606 1.00 95.75 113 ASP A C 1
ATOM 884 O O . ASP A 1 113 ? -4.433 -3.525 11.806 1.00 95.75 113 ASP A O 1
ATOM 888 N N . TYR A 1 114 ? -4.848 -5.239 10.435 1.00 97.44 114 TYR A N 1
ATOM 889 C CA . TYR A 1 114 ? -3.997 -4.711 9.373 1.00 97.44 114 TYR A CA 1
ATOM 890 C C . TYR A 1 114 ? -4.593 -4.867 7.986 1.00 97.44 114 TYR A C 1
ATOM 892 O O . TYR A 1 114 ? -5.294 -5.830 7.686 1.00 97.44 114 TYR A O 1
ATOM 900 N N . PHE A 1 115 ? -4.246 -3.938 7.106 1.00 97.69 115 PHE A N 1
ATOM 901 C CA . PHE A 1 115 ? -4.487 -4.049 5.674 1.00 97.69 115 PHE A CA 1
ATOM 902 C C . PHE A 1 115 ? -3.160 -3.984 4.917 1.00 97.69 115 PHE A C 1
ATOM 904 O O . PHE A 1 115 ? -2.130 -3.554 5.444 1.00 97.69 115 PHE A O 1
ATOM 911 N N . TYR A 1 116 ? -3.190 -4.436 3.672 1.00 97.56 116 TYR A N 1
ATOM 912 C CA . TYR A 1 116 ? -2.080 -4.315 2.741 1.00 97.56 116 TYR A CA 1
ATOM 913 C C . TYR A 1 116 ? -2.357 -3.264 1.667 1.00 97.56 116 TYR A C 1
ATOM 915 O O . TYR A 1 116 ? -3.503 -3.081 1.262 1.00 97.56 116 TYR A O 1
ATOM 923 N N . ILE A 1 117 ? -1.282 -2.631 1.200 1.00 96.62 117 ILE A N 1
ATOM 924 C CA . ILE A 1 117 ? -1.188 -1.980 -0.109 1.00 96.62 117 ILE A CA 1
ATOM 925 C C . ILE A 1 117 ? -0.200 -2.803 -0.940 1.00 96.62 117 ILE A C 1
ATOM 927 O O . ILE A 1 117 ? 0.947 -2.982 -0.528 1.00 96.62 117 ILE A O 1
ATOM 931 N N . ASP A 1 118 ? -0.639 -3.303 -2.090 1.00 95.25 118 ASP A N 1
ATOM 932 C CA . ASP A 1 118 ? 0.174 -4.056 -3.050 1.00 95.25 118 ASP A CA 1
ATOM 933 C C . ASP A 1 118 ? 0.673 -3.164 -4.195 1.00 95.25 118 ASP A C 1
ATOM 935 O O . ASP A 1 118 ? -0.043 -2.271 -4.656 1.00 95.25 118 ASP A O 1
ATOM 939 N N . LEU A 1 119 ? 1.871 -3.451 -4.719 1.00 97.00 119 LEU A N 1
ATOM 940 C CA . LEU A 1 119 ? 2.434 -2.784 -5.896 1.00 97.00 119 LEU A CA 1
ATOM 941 C C . LEU A 1 119 ? 3.006 -3.790 -6.912 1.00 97.00 119 LEU A C 1
ATOM 943 O O . LEU A 1 119 ? 3.692 -4.757 -6.572 1.00 97.00 119 LEU A O 1
ATOM 947 N N . SER A 1 120 ? 2.765 -3.561 -8.205 1.00 96.06 120 SER A N 1
ATOM 948 C CA . SER A 1 120 ? 3.355 -4.376 -9.273 1.00 96.06 120 SER A CA 1
ATOM 949 C C . SER A 1 120 ? 4.880 -4.227 -9.334 1.00 96.06 120 SER A C 1
ATOM 951 O O . SER A 1 120 ? 5.389 -3.113 -9.367 1.00 96.06 120 SER A O 1
ATOM 953 N N . LYS A 1 121 ? 5.606 -5.352 -9.444 1.00 95.56 121 LYS A N 1
ATOM 954 C CA . LYS A 1 121 ? 7.087 -5.447 -9.371 1.00 95.56 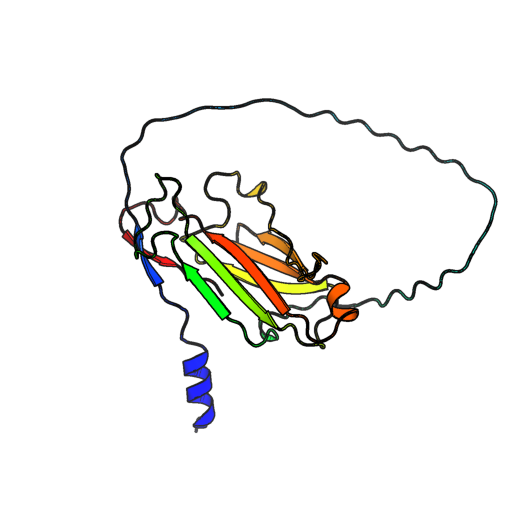121 LYS A CA 1
ATOM 955 C C . LYS A 1 121 ? 7.893 -4.551 -10.330 1.00 95.56 121 LYS A C 1
ATOM 957 O O . LYS A 1 121 ? 9.102 -4.459 -10.203 1.00 95.56 121 LYS A O 1
ATOM 962 N N . ASN A 1 122 ? 7.254 -3.922 -11.312 1.00 95.38 122 ASN A N 1
ATOM 963 C CA . ASN A 1 122 ? 7.865 -2.938 -12.211 1.00 95.38 122 ASN A CA 1
ATOM 964 C C . ASN A 1 122 ? 7.905 -1.507 -11.631 1.00 95.38 122 ASN A C 1
ATOM 966 O O . ASN A 1 122 ? 8.362 -0.583 -12.308 1.00 95.38 122 ASN A O 1
ATOM 970 N N . GLY A 1 123 ? 7.460 -1.320 -10.388 1.00 95.94 123 GLY A N 1
ATOM 971 C CA . GLY A 1 123 ? 7.738 -0.143 -9.579 1.00 95.94 123 GLY A CA 1
ATOM 972 C C . GLY A 1 123 ? 7.897 -0.496 -8.101 1.00 95.94 123 GLY A C 1
ATOM 973 O O . GLY A 1 123 ? 7.471 -1.562 -7.661 1.00 95.94 123 GLY A O 1
ATOM 974 N N . ASN A 1 124 ? 8.510 0.412 -7.347 1.00 96.31 124 ASN A N 1
ATOM 975 C CA . ASN A 1 124 ? 8.814 0.260 -5.926 1.00 96.31 124 ASN A CA 1
ATOM 976 C C . ASN A 1 124 ? 8.632 1.600 -5.176 1.00 96.31 124 ASN A C 1
ATOM 978 O O . ASN A 1 124 ? 8.448 2.650 -5.797 1.00 96.31 124 ASN A O 1
ATOM 982 N N . PHE A 1 125 ? 8.696 1.573 -3.843 1.00 95.25 125 PHE A N 1
ATOM 983 C CA . PHE A 1 125 ? 8.521 2.762 -2.990 1.00 95.25 125 PHE A CA 1
ATOM 984 C C . PHE A 1 125 ? 9.842 3.449 -2.571 1.00 95.25 125 PHE A C 1
ATOM 986 O O . PHE A 1 125 ? 9.804 4.414 -1.811 1.00 95.25 125 PHE A O 1
ATOM 993 N N . TYR A 1 126 ? 11.005 2.977 -3.048 1.00 93.56 126 TYR A N 1
ATOM 994 C CA . TYR A 1 126 ? 12.335 3.410 -2.577 1.00 93.56 126 TYR A CA 1
ATOM 995 C C . TYR A 1 126 ? 13.179 4.166 -3.615 1.00 93.56 126 TYR A C 1
ATOM 997 O O . TYR A 1 126 ? 14.002 5.014 -3.265 1.00 93.56 126 TYR A O 1
ATOM 1005 N N . GLY A 1 127 ? 12.974 3.902 -4.906 1.00 92.25 127 GLY A N 1
ATOM 1006 C CA . GLY A 1 127 ? 13.665 4.579 -6.000 1.00 92.25 127 GLY A CA 1
ATOM 1007 C C . GLY A 1 127 ? 15.164 4.301 -6.019 1.00 92.25 127 GLY A C 1
ATOM 1008 O O . GLY A 1 127 ? 15.599 3.326 -6.624 1.00 92.25 127 GLY A O 1
ATOM 1009 N N . ILE A 1 128 ? 15.946 5.186 -5.396 1.00 89.50 128 ILE A N 1
ATOM 1010 C CA . ILE A 1 128 ? 17.416 5.110 -5.334 1.00 89.50 128 ILE A CA 1
ATOM 1011 C C . ILE A 1 128 ? 17.975 5.023 -3.904 1.00 89.50 128 ILE A C 1
ATOM 1013 O O . ILE A 1 128 ? 19.194 5.027 -3.736 1.00 89.50 128 ILE A O 1
ATOM 1017 N N . THR A 1 129 ? 17.126 4.978 -2.870 1.00 89.88 129 THR A N 1
ATOM 1018 C CA . THR A 1 129 ? 17.583 4.706 -1.497 1.00 89.88 129 THR A CA 1
ATOM 1019 C C . THR A 1 129 ? 17.831 3.210 -1.299 1.00 89.88 129 THR A C 1
ATOM 1021 O O . THR A 1 129 ? 17.283 2.386 -2.030 1.00 89.88 129 THR A O 1
ATOM 1024 N N . ASP A 1 130 ? 18.605 2.840 -0.275 1.00 89.19 130 ASP A N 1
ATOM 1025 C CA . ASP A 1 130 ? 18.650 1.449 0.194 1.00 89.19 130 ASP A CA 1
ATOM 1026 C C . ASP A 1 130 ? 17.229 1.001 0.567 1.00 89.19 130 ASP A C 1
ATOM 1028 O O . ASP A 1 130 ? 16.595 1.611 1.435 1.00 89.19 130 ASP A O 1
ATOM 1032 N N . ALA A 1 131 ? 16.734 -0.058 -0.078 1.00 86.88 131 ALA A N 1
ATOM 1033 C CA . ALA A 1 131 ? 15.398 -0.603 0.141 1.00 86.88 131 ALA A CA 1
ATOM 1034 C C . ALA A 1 131 ? 15.140 -0.960 1.620 1.00 86.88 131 ALA A C 1
ATOM 1036 O O . ALA A 1 131 ? 14.013 -0.835 2.096 1.00 86.88 131 ALA A O 1
ATOM 1037 N N . ASN A 1 132 ? 16.189 -1.328 2.366 1.00 88.31 132 ASN A N 1
ATOM 1038 C CA . ASN A 1 132 ? 16.125 -1.687 3.786 1.00 88.31 132 ASN A CA 1
ATOM 1039 C C . ASN A 1 132 ? 16.005 -0.474 4.725 1.00 88.31 132 ASN A C 1
ATOM 1041 O O . ASN A 1 132 ? 15.638 -0.633 5.887 1.00 88.31 132 ASN A O 1
ATOM 1045 N N . SER A 1 133 ? 16.305 0.737 4.243 1.00 88.25 133 SER A N 1
ATOM 1046 C CA . SER A 1 133 ? 16.235 1.979 5.036 1.00 88.25 133 SER A CA 1
ATOM 1047 C C . SER A 1 133 ? 14.883 2.702 4.942 1.00 88.25 133 SER A C 1
ATOM 1049 O O . SER A 1 133 ? 14.693 3.762 5.537 1.00 88.25 133 SER A O 1
ATOM 1051 N N . VAL A 1 134 ? 13.942 2.144 4.179 1.00 90.75 134 VAL A N 1
ATOM 1052 C CA . VAL A 1 134 ? 12.715 2.822 3.747 1.00 90.75 134 VAL A CA 1
ATOM 1053 C C . VAL A 1 134 ? 11.649 2.799 4.836 1.00 90.75 134 VAL A C 1
ATOM 1055 O O . VAL A 1 134 ? 11.060 1.764 5.152 1.00 90.75 134 VAL A O 1
ATOM 1058 N N . THR A 1 135 ? 11.355 3.978 5.376 1.00 91.62 135 THR A N 1
ATOM 1059 C CA . THR A 1 135 ? 10.232 4.207 6.284 1.00 91.62 135 THR A CA 1
ATOM 1060 C C . THR A 1 135 ? 8.974 4.568 5.496 1.00 91.62 135 THR A C 1
ATOM 1062 O O . THR A 1 135 ? 9.012 5.358 4.553 1.00 91.62 135 THR A O 1
ATOM 1065 N N . MET A 1 136 ? 7.836 3.985 5.877 1.00 94.50 136 MET A N 1
ATOM 1066 C CA . MET A 1 136 ? 6.537 4.356 5.315 1.00 94.50 136 MET A CA 1
ATOM 1067 C C . MET A 1 136 ? 5.894 5.461 6.159 1.00 94.50 136 MET A C 1
ATOM 1069 O O . MET A 1 136 ? 5.977 5.404 7.388 1.00 94.50 136 MET A O 1
ATOM 1073 N N . PRO A 1 137 ? 5.236 6.460 5.543 1.00 96.62 137 PRO A N 1
ATOM 1074 C CA . PRO A 1 137 ? 4.512 7.473 6.293 1.00 96.62 137 PRO A CA 1
ATOM 1075 C C . PRO A 1 137 ? 3.319 6.845 7.020 1.00 96.62 137 PRO A C 1
ATOM 1077 O O . PRO A 1 137 ? 2.636 5.968 6.483 1.00 96.62 137 PRO A O 1
ATOM 1080 N N . ASN A 1 138 ? 3.051 7.321 8.234 1.00 98.00 138 ASN A N 1
ATOM 1081 C CA . ASN A 1 138 ? 1.850 6.956 8.980 1.00 98.00 138 ASN A CA 1
ATOM 1082 C C . ASN A 1 138 ? 0.587 7.399 8.230 1.00 98.00 138 ASN A C 1
ATOM 1084 O O . ASN A 1 138 ? 0.560 8.449 7.586 1.00 98.00 138 ASN A O 1
ATOM 1088 N N . LEU A 1 139 ? -0.481 6.616 8.362 1.00 97.38 139 LEU A N 1
ATOM 1089 C CA . LEU A 1 139 ? -1.817 7.022 7.954 1.00 97.38 139 LEU A CA 1
ATOM 1090 C C . LEU A 1 139 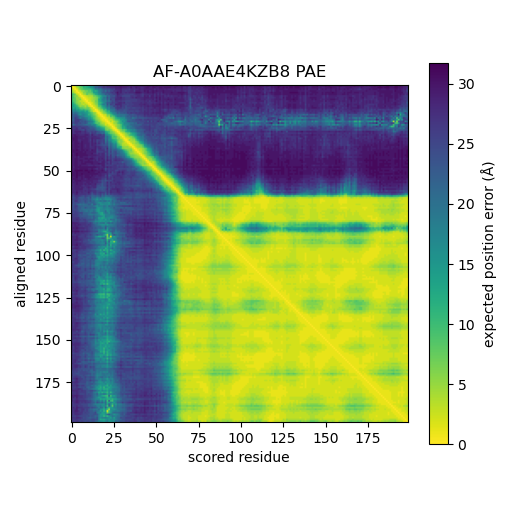? -2.369 7.969 9.025 1.00 97.38 139 LEU A C 1
ATOM 1092 O O . LEU A 1 139 ? -2.542 7.554 10.171 1.00 97.38 139 LEU A O 1
ATOM 1096 N N . LEU A 1 140 ? -2.627 9.225 8.660 1.00 96.19 140 LEU A N 1
ATOM 1097 C CA . LEU A 1 140 ? -3.066 10.266 9.592 1.00 96.19 140 LEU A CA 1
ATOM 1098 C C . LEU A 1 140 ? -4.538 10.643 9.392 1.00 96.19 140 LEU A C 1
ATOM 1100 O O . LEU A 1 140 ? -5.046 10.672 8.268 1.00 96.19 140 LEU A O 1
ATOM 1104 N N . ALA A 1 141 ? -5.194 10.976 10.498 1.00 92.38 141 ALA A N 1
ATOM 1105 C CA . ALA A 1 141 ? -6.483 11.648 10.545 1.00 92.38 141 ALA A CA 1
ATOM 1106 C C . ALA A 1 141 ? -6.323 13.178 10.344 1.00 92.38 141 ALA A C 1
ATOM 1108 O O . ALA A 1 141 ? -5.200 13.691 10.364 1.00 92.38 141 ALA A O 1
ATOM 1109 N N . PRO A 1 142 ? -7.415 13.941 10.110 1.00 91.06 142 PRO A N 1
ATOM 1110 C CA . PRO A 1 142 ? -7.345 15.380 9.799 1.00 91.06 142 PRO A CA 1
ATOM 1111 C C . PRO A 1 142 ? -6.771 16.279 10.910 1.00 91.06 142 PRO A C 1
ATOM 1113 O O . PRO A 1 142 ? -6.412 17.423 10.647 1.00 91.06 142 PRO A O 1
ATOM 1116 N N . ASP A 1 143 ? -6.706 15.770 12.137 1.00 90.62 143 ASP A N 1
ATOM 1117 C CA . ASP A 1 143 ? -6.107 16.359 13.340 1.00 90.62 143 ASP A CA 1
ATOM 1118 C C . ASP A 1 143 ? -4.616 15.990 13.526 1.00 90.62 143 ASP A C 1
ATOM 1120 O O . ASP A 1 143 ? -3.955 16.508 14.426 1.00 90.62 143 ASP A O 1
ATOM 1124 N N . ASN A 1 144 ? -4.070 15.154 12.634 1.00 93.12 144 ASN A N 1
ATOM 1125 C CA . ASN A 1 144 ? -2.768 14.474 12.696 1.00 93.12 144 ASN A CA 1
ATOM 1126 C C . ASN A 1 144 ? -2.677 13.295 13.685 1.00 93.12 144 ASN A C 1
ATOM 1128 O O . ASN A 1 144 ? -1.575 12.784 13.902 1.00 93.12 144 ASN A O 1
ATOM 1132 N N . SER A 1 145 ? -3.794 12.804 14.231 1.00 93.00 145 SER A N 1
ATOM 1133 C CA . SER A 1 145 ? -3.805 11.547 14.988 1.00 93.00 145 SER A CA 1
ATOM 1134 C C . SER A 1 145 ? -3.449 10.366 14.076 1.00 93.00 145 SER A C 1
ATOM 1136 O O . SER A 1 145 ? -3.823 10.329 12.901 1.00 93.00 145 SER A O 1
ATOM 1138 N N . ILE A 1 146 ? -2.693 9.392 14.590 1.00 96.19 146 ILE A N 1
ATOM 1139 C CA . ILE A 1 146 ? -2.217 8.250 13.796 1.00 96.19 146 ILE A CA 1
ATOM 1140 C C . ILE A 1 146 ? -3.311 7.182 13.749 1.00 96.19 146 ILE A C 1
ATOM 1142 O O . ILE A 1 146 ? -3.572 6.541 14.760 1.00 96.19 146 ILE A O 1
ATOM 1146 N N . ILE A 1 147 ? -3.889 6.947 12.569 1.00 97.38 147 ILE A N 1
ATOM 1147 C CA . ILE A 1 147 ? -4.864 5.874 12.310 1.00 97.38 147 ILE A CA 1
ATOM 1148 C C . ILE A 1 147 ? -4.153 4.519 12.179 1.00 97.38 147 ILE A C 1
ATOM 1150 O O . ILE A 1 147 ? -4.625 3.508 12.692 1.00 97.38 147 ILE A O 1
ATOM 1154 N N . ALA A 1 148 ? -3.031 4.481 11.453 1.00 97.88 148 ALA A N 1
ATOM 1155 C CA . ALA A 1 148 ? -2.265 3.258 11.215 1.00 97.88 148 ALA A CA 1
ATOM 1156 C C . ALA A 1 148 ? -0.778 3.546 10.960 1.00 97.88 148 ALA A C 1
ATOM 1158 O O . ALA A 1 148 ? -0.420 4.575 10.379 1.00 97.88 148 ALA A O 1
ATOM 1159 N N . THR A 1 149 ? 0.084 2.602 11.335 1.00 98.12 149 THR A N 1
ATOM 1160 C CA . THR A 1 149 ? 1.534 2.648 11.078 1.00 98.12 149 THR A CA 1
ATOM 1161 C C . THR A 1 149 ? 1.902 1.714 9.927 1.00 98.12 149 THR A C 1
ATOM 1163 O O . THR A 1 149 ? 1.338 0.628 9.806 1.00 98.12 149 THR A O 1
ATOM 1166 N N . GLY A 1 150 ? 2.807 2.145 9.045 1.00 96.75 150 GLY A N 1
ATOM 1167 C CA . GLY A 1 150 ? 3.174 1.403 7.835 1.00 96.75 150 GLY A CA 1
ATOM 1168 C C . GLY A 1 150 ? 4.532 0.713 7.942 1.00 96.75 150 GLY A C 1
ATOM 1169 O O . GLY A 1 150 ? 5.511 1.328 8.362 1.00 96.75 150 GLY A O 1
ATOM 1170 N N . LYS A 1 151 ? 4.628 -0.535 7.473 1.00 95.88 151 LYS A N 1
ATOM 1171 C CA . LYS A 1 151 ? 5.902 -1.224 7.222 1.00 95.88 151 LYS A CA 1
ATOM 1172 C C . LYS A 1 151 ? 5.935 -1.798 5.808 1.00 95.88 151 LYS A C 1
ATOM 1174 O O . LYS A 1 151 ? 5.058 -2.574 5.435 1.00 95.88 151 LYS A O 1
ATOM 1179 N N . TYR A 1 152 ? 6.961 -1.431 5.044 1.00 95.81 152 TYR A N 1
ATOM 1180 C CA . TYR A 1 152 ? 7.226 -1.985 3.719 1.00 95.81 152 TYR A CA 1
ATOM 1181 C C . TYR A 1 152 ? 7.928 -3.351 3.820 1.00 95.81 152 TYR A C 1
ATOM 1183 O O . TYR A 1 152 ? 8.821 -3.545 4.647 1.00 95.81 152 TYR A O 1
ATOM 1191 N N . ASP A 1 153 ? 7.495 -4.286 2.983 1.00 94.62 153 ASP A N 1
ATOM 1192 C CA . ASP A 1 153 ? 8.092 -5.589 2.714 1.00 94.62 153 ASP A CA 1
ATOM 1193 C C . ASP A 1 153 ? 8.592 -5.587 1.261 1.00 94.62 153 ASP A C 1
ATOM 1195 O O . ASP A 1 153 ? 7.816 -5.452 0.309 1.00 94.62 153 ASP A O 1
ATOM 1199 N N . ILE A 1 154 ? 9.913 -5.696 1.119 1.00 92.06 154 ILE A N 1
ATOM 1200 C CA . ILE A 1 154 ? 10.639 -5.593 -0.149 1.00 92.06 154 ILE A CA 1
ATOM 1201 C C . ILE A 1 154 ? 10.429 -6.862 -0.989 1.00 92.06 154 ILE A C 1
ATOM 1203 O O . ILE A 1 154 ? 10.229 -6.768 -2.200 1.00 92.06 154 ILE A O 1
ATOM 1207 N N . ASP A 1 155 ? 10.412 -8.038 -0.354 1.00 91.31 155 ASP A N 1
ATOM 1208 C CA . ASP A 1 155 ? 10.339 -9.338 -1.033 1.00 91.31 155 ASP A CA 1
ATOM 1209 C C . ASP A 1 155 ? 8.974 -9.543 -1.709 1.00 91.31 155 ASP A C 1
ATOM 1211 O O . ASP A 1 155 ? 8.871 -10.139 -2.793 1.00 91.31 155 ASP A O 1
ATOM 1215 N N . THR A 1 156 ? 7.915 -9.009 -1.088 1.00 93.19 156 THR A N 1
ATOM 1216 C CA . THR A 1 156 ? 6.549 -9.043 -1.630 1.00 93.19 156 THR A CA 1
ATOM 1217 C C . THR A 1 156 ? 6.108 -7.746 -2.328 1.00 93.19 156 THR A C 1
ATOM 1219 O O . THR A 1 156 ? 5.062 -7.756 -2.975 1.00 93.19 156 THR A O 1
ATOM 1222 N N . ASN A 1 157 ? 6.922 -6.677 -2.304 1.00 94.88 157 ASN A N 1
ATOM 1223 C CA . ASN A 1 157 ? 6.629 -5.333 -2.844 1.00 94.88 157 ASN A CA 1
ATOM 1224 C C . ASN A 1 157 ? 5.299 -4.754 -2.321 1.00 94.88 157 ASN A C 1
ATOM 1226 O O . ASN A 1 157 ? 4.420 -4.329 -3.077 1.00 94.88 157 ASN A O 1
ATOM 1230 N N . ARG A 1 158 ? 5.140 -4.800 -0.998 1.00 96.06 158 ARG A N 1
ATOM 1231 C CA . ARG A 1 158 ? 3.862 -4.635 -0.297 1.00 96.06 158 ARG A CA 1
ATOM 1232 C C . ARG A 1 158 ? 4.063 -3.839 0.980 1.00 96.06 158 ARG A C 1
ATOM 1234 O O . ARG A 1 158 ? 5.072 -3.987 1.657 1.00 96.06 158 ARG A O 1
ATOM 1241 N N . ILE A 1 159 ? 3.088 -3.024 1.359 1.00 97.75 159 ILE A N 1
ATOM 1242 C CA . ILE A 1 159 ? 3.099 -2.311 2.641 1.00 97.75 159 ILE A CA 1
ATOM 1243 C C . ILE A 1 159 ? 2.027 -2.915 3.536 1.00 97.75 159 ILE A C 1
ATOM 1245 O O . ILE A 1 159 ? 0.864 -2.963 3.144 1.00 97.75 159 ILE A O 1
ATOM 1249 N N . ARG A 1 160 ? 2.396 -3.352 4.743 1.00 97.56 160 ARG A N 1
ATOM 1250 C CA . ARG A 1 160 ? 1.442 -3.675 5.811 1.00 97.56 160 ARG A CA 1
ATOM 1251 C C . ARG A 1 160 ? 1.182 -2.413 6.623 1.00 97.56 160 ARG A C 1
ATOM 1253 O O . ARG A 1 160 ? 2.114 -1.887 7.227 1.00 97.56 160 ARG A O 1
ATOM 1260 N N . TYR A 1 161 ? -0.065 -1.961 6.656 1.00 98.25 161 TYR A N 1
ATOM 1261 C CA . TYR A 1 161 ? -0.525 -0.928 7.578 1.00 98.25 161 TYR A CA 1
ATOM 1262 C C . TYR A 1 161 ? -1.263 -1.580 8.745 1.00 98.25 161 TYR A C 1
ATOM 1264 O O . TYR A 1 161 ? -2.247 -2.281 8.525 1.00 98.25 161 TYR A O 1
ATOM 1272 N N . GLU A 1 162 ? -0.783 -1.360 9.968 1.00 97.75 162 GLU A N 1
ATOM 1273 C CA . GLU A 1 162 ? -1.384 -1.855 11.212 1.00 97.75 162 GLU A CA 1
ATOM 1274 C C . GLU A 1 162 ? -2.110 -0.712 11.934 1.00 97.75 162 GLU A C 1
ATOM 1276 O O . GLU A 1 162 ? -1.516 0.345 12.168 1.00 97.75 162 GLU A O 1
ATOM 1281 N N . PHE A 1 163 ? -3.392 -0.913 12.251 1.00 97.25 163 PHE A N 1
ATOM 1282 C CA . PHE A 1 163 ? -4.243 0.071 12.918 1.00 97.25 163 PHE A CA 1
ATOM 1283 C C . PHE A 1 163 ? -3.842 0.271 14.383 1.00 97.25 163 PHE A C 1
ATOM 1285 O O . PHE A 1 163 ? -3.519 -0.682 15.093 1.00 97.25 163 PHE A O 1
ATOM 1292 N N . THR A 1 164 ? -3.877 1.521 14.834 1.00 95.25 164 THR A N 1
ATOM 1293 C CA . THR A 1 164 ? -3.644 1.915 16.232 1.00 95.25 164 THR A CA 1
ATOM 1294 C C . THR A 1 164 ? -4.934 1.821 17.051 1.00 95.25 164 THR A C 1
ATOM 1296 O O . THR A 1 164 ? -5.993 1.472 16.529 1.00 95.25 164 THR A O 1
ATOM 1299 N N . ASP A 1 165 ? -4.871 2.201 18.327 1.00 88.75 165 ASP A N 1
ATOM 1300 C CA . ASP A 1 165 ? -6.043 2.305 19.203 1.00 88.75 165 ASP A CA 1
ATOM 1301 C C . ASP A 1 165 ? -7.091 3.334 18.714 1.00 88.75 165 ASP A C 1
ATOM 1303 O O . ASP A 1 165 ? -8.271 3.214 19.039 1.00 88.75 165 ASP A O 1
ATOM 1307 N N . TYR A 1 166 ? -6.707 4.252 17.811 1.00 91.00 166 TYR A N 1
ATOM 1308 C CA . TYR A 1 166 ? -7.576 5.273 17.209 1.00 91.00 166 TYR A CA 1
ATOM 1309 C C . TYR A 1 166 ? -8.880 4.707 16.618 1.00 91.00 166 TYR A C 1
ATOM 1311 O O . TYR A 1 166 ? -9.917 5.366 16.693 1.00 91.00 166 TYR A O 1
ATOM 1319 N N . VAL A 1 167 ? -8.850 3.493 16.043 1.00 88.06 167 VAL A N 1
ATOM 1320 C CA . VAL A 1 167 ? -10.039 2.859 15.431 1.00 88.06 167 VAL A CA 1
ATOM 1321 C C . VAL A 1 167 ? -11.049 2.316 16.445 1.00 88.06 167 VAL A C 1
ATOM 1323 O O . VAL A 1 167 ? -12.182 2.047 16.065 1.00 88.06 167 VAL A O 1
ATOM 1326 N N . ALA A 1 168 ? -10.666 2.169 17.718 1.00 80.62 168 ALA A N 1
ATOM 1327 C CA . ALA A 1 168 ? -11.583 1.838 18.811 1.00 80.62 168 ALA A CA 1
ATOM 1328 C C . ALA A 1 168 ? -12.130 3.090 19.526 1.00 80.62 168 ALA A C 1
ATOM 1330 O O . ALA A 1 168 ? -13.142 3.010 20.218 1.00 80.62 168 ALA A O 1
ATOM 1331 N N . GLU A 1 169 ? -11.467 4.237 19.363 1.00 83.25 169 GLU A N 1
ATOM 1332 C CA . GLU A 1 169 ? -11.825 5.513 19.998 1.00 83.25 169 GLU A CA 1
ATOM 1333 C C . GLU A 1 169 ? -12.748 6.394 19.131 1.00 83.25 169 GLU A C 1
ATOM 1335 O O . GLU A 1 169 ? -13.344 7.342 19.644 1.00 83.25 169 GLU A O 1
ATOM 1340 N N . HIS A 1 170 ? -12.868 6.107 17.828 1.00 83.94 170 HIS A N 1
ATOM 1341 C CA . HIS A 1 170 ? -13.547 6.969 16.854 1.00 83.94 170 HIS A CA 1
ATOM 1342 C C . HIS A 1 170 ? -14.482 6.192 15.916 1.00 83.94 170 HIS A C 1
ATOM 1344 O O . HIS A 1 170 ? -14.064 5.249 15.249 1.00 83.94 170 HIS A O 1
ATOM 1350 N N . ASP A 1 171 ? -15.721 6.667 15.764 1.00 85.44 171 ASP A N 1
ATOM 1351 C CA . ASP A 1 171 ? -16.640 6.201 14.717 1.00 85.44 171 ASP A CA 1
ATOM 1352 C C . ASP A 1 171 ? -16.229 6.714 13.321 1.00 85.44 171 ASP A C 1
ATOM 1354 O O . ASP A 1 171 ? -15.617 7.776 13.174 1.00 85.44 171 ASP A O 1
ATOM 1358 N N . ASN A 1 172 ? -16.702 6.052 12.255 1.00 88.12 172 ASN A N 1
ATOM 1359 C CA . ASN A 1 172 ? -16.655 6.567 10.872 1.00 88.12 172 ASN A CA 1
ATOM 1360 C C . ASN A 1 172 ? -15.248 6.824 10.284 1.00 88.12 172 ASN A C 1
ATOM 1362 O O . ASN A 1 172 ? -15.131 7.545 9.281 1.00 88.12 172 ASN A O 1
ATOM 1366 N N . VAL A 1 173 ? -14.200 6.219 10.851 1.00 94.31 173 VAL A N 1
ATOM 1367 C CA . VAL A 1 173 ? -12.797 6.416 10.453 1.00 94.31 173 VAL A CA 1
ATOM 1368 C C . VAL A 1 173 ? -12.593 6.262 8.939 1.00 94.31 173 VAL A C 1
ATOM 1370 O O . VAL A 1 173 ? -13.094 5.342 8.286 1.00 94.31 173 VAL A O 1
ATOM 1373 N N . SER A 1 174 ? -11.818 7.178 8.353 1.00 95.56 174 SER A N 1
ATOM 1374 C CA . SER A 1 174 ? -11.470 7.137 6.931 1.00 95.56 174 SER A CA 1
ATOM 1375 C C . SER A 1 174 ? -10.001 7.467 6.708 1.00 95.56 174 SER A C 1
ATOM 1377 O O . SER A 1 174 ? -9.493 8.456 7.232 1.00 95.56 174 SER A O 1
ATOM 1379 N N . GLY A 1 175 ? -9.328 6.629 5.923 1.00 94.06 175 GLY A N 1
ATOM 1380 C CA . GLY A 1 175 ? -7.930 6.796 5.558 1.00 94.06 175 GLY A CA 1
ATOM 1381 C C . GLY A 1 175 ? -7.782 7.526 4.227 1.00 94.06 175 GLY A C 1
ATOM 1382 O O . GLY A 1 175 ? -8.541 7.281 3.285 1.00 94.06 175 GLY A O 1
ATOM 1383 N N . LYS A 1 176 ? -6.773 8.395 4.132 1.00 96.88 176 LYS A N 1
ATOM 1384 C CA . LYS A 1 176 ? -6.255 8.942 2.871 1.00 96.88 176 LYS A CA 1
ATOM 1385 C C . LYS A 1 176 ? -4.736 8.956 2.928 1.00 96.88 176 LYS A C 1
ATOM 1387 O O . LYS A 1 176 ? -4.176 9.444 3.904 1.00 96.88 176 LYS A O 1
ATOM 1392 N N . ILE A 1 177 ? -4.076 8.449 1.893 1.00 96.19 177 ILE A N 1
ATOM 1393 C CA . ILE A 1 177 ? -2.613 8.436 1.827 1.00 96.19 177 ILE A CA 1
ATOM 1394 C C . ILE A 1 177 ? -2.120 8.533 0.383 1.00 96.19 177 ILE A C 1
ATOM 1396 O O . ILE A 1 177 ? -2.731 7.980 -0.535 1.00 96.19 177 ILE A O 1
ATOM 1400 N N . SER A 1 178 ? -1.015 9.250 0.191 1.00 96.31 178 SER A N 1
ATOM 1401 C CA . SER A 1 178 ? -0.351 9.431 -1.100 1.00 96.31 178 SER A CA 1
ATOM 1402 C C . SER A 1 178 ? 1.087 8.940 -0.989 1.00 96.31 178 SER A C 1
ATOM 1404 O O . SER A 1 178 ? 1.833 9.413 -0.136 1.00 96.31 178 SER A O 1
ATOM 1406 N N . LEU A 1 179 ? 1.467 7.988 -1.841 1.00 96.12 179 LEU A N 1
ATOM 1407 C CA . LEU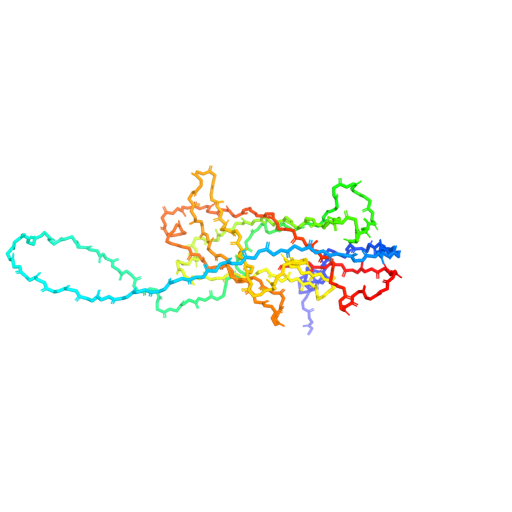 A 1 179 ? 2.764 7.315 -1.811 1.00 96.12 179 LEU A CA 1
ATOM 1408 C C . LEU A 1 179 ? 3.468 7.449 -3.173 1.00 96.12 179 LEU A C 1
ATOM 1410 O O . LEU A 1 179 ? 2.824 7.216 -4.208 1.00 96.12 179 LEU A O 1
ATOM 1414 N N . PRO A 1 180 ? 4.766 7.803 -3.206 1.00 95.12 180 PRO A N 1
ATOM 1415 C CA . PRO A 1 180 ? 5.538 7.817 -4.440 1.00 95.12 180 PRO A CA 1
ATOM 1416 C C . PRO A 1 180 ? 5.774 6.386 -4.937 1.00 95.12 180 PRO A C 1
ATOM 1418 O O . PRO A 1 180 ? 6.056 5.482 -4.157 1.00 95.12 180 PRO A O 1
ATOM 1421 N N . ILE A 1 181 ? 5.681 6.194 -6.249 1.00 96.00 181 ILE A N 1
ATOM 1422 C CA . ILE A 1 181 ? 6.088 4.980 -6.952 1.00 96.00 181 ILE A CA 1
ATOM 1423 C C . ILE A 1 181 ? 7.199 5.371 -7.920 1.00 96.00 181 ILE A C 1
ATOM 1425 O O . ILE A 1 181 ? 6.996 6.156 -8.852 1.00 96.00 181 ILE A O 1
ATOM 1429 N N . PHE A 1 182 ? 8.365 4.779 -7.724 1.00 96.00 182 PHE A N 1
ATOM 1430 C CA . PHE A 1 182 ? 9.486 4.851 -8.648 1.00 96.00 182 PHE A CA 1
ATOM 1431 C C . PHE A 1 182 ? 9.444 3.640 -9.582 1.00 96.00 182 PHE A C 1
ATOM 1433 O O . PHE A 1 182 ? 8.904 2.595 -9.224 1.00 96.00 182 PHE A O 1
ATOM 1440 N N . ILE A 1 183 ? 9.976 3.772 -10.797 1.00 96.00 183 ILE A N 1
ATOM 1441 C CA . ILE A 1 183 ? 10.067 2.644 -11.734 1.00 96.00 183 ILE A CA 1
ATOM 1442 C C . ILE A 1 183 ? 11.271 1.789 -11.359 1.00 96.00 183 ILE A C 1
ATOM 1444 O O . ILE A 1 183 ? 12.369 2.320 -11.196 1.00 96.00 183 ILE A O 1
ATOM 1448 N N . ASP A 1 184 ? 11.067 0.479 -11.269 1.00 95.00 184 ASP A N 1
ATOM 1449 C CA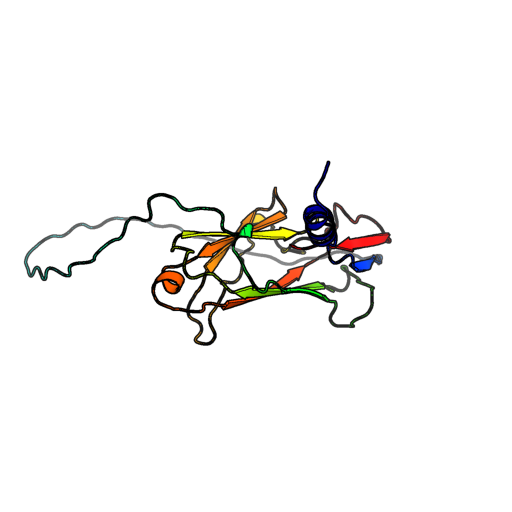 . ASP A 1 184 ? 12.133 -0.436 -10.889 1.00 95.00 184 ASP A CA 1
ATOM 1450 C C . ASP A 1 184 ? 13.111 -0.674 -12.063 1.00 95.00 184 ASP A C 1
ATOM 1452 O O . ASP A 1 184 ? 12.673 -1.099 -13.139 1.00 95.00 184 ASP A O 1
ATOM 1456 N N . PRO A 1 185 ? 14.421 -0.397 -11.909 1.00 92.44 185 PRO A N 1
ATOM 1457 C CA . PRO A 1 185 ? 15.386 -0.489 -13.004 1.00 92.44 185 PRO A CA 1
ATOM 1458 C C . PRO A 1 185 ? 15.855 -1.922 -13.296 1.00 92.44 185 PRO A C 1
ATOM 1460 O O . PRO A 1 185 ? 16.355 -2.171 -14.396 1.00 92.44 185 PRO A O 1
ATOM 1463 N N . GLU A 1 186 ? 15.701 -2.857 -12.353 1.00 92.25 186 GLU A N 1
ATOM 1464 C CA . GLU A 1 186 ? 16.059 -4.267 -12.539 1.00 92.25 186 GLU A CA 1
ATOM 1465 C C . GLU A 1 186 ? 14.969 -4.991 -13.336 1.00 92.25 186 GLU A C 1
ATOM 1467 O O . GLU A 1 186 ? 15.262 -5.782 -14.234 1.00 92.25 186 GLU A O 1
ATOM 1472 N N . VAL A 1 187 ? 13.702 -4.648 -13.084 1.00 94.19 187 VAL A N 1
ATOM 1473 C CA . VAL A 1 187 ? 12.550 -5.176 -13.830 1.00 94.19 187 VAL A CA 1
ATOM 1474 C C . VAL A 1 187 ? 12.313 -4.417 -15.145 1.00 94.19 187 VAL A C 1
ATOM 1476 O O . VAL A 1 187 ? 12.004 -5.034 -16.168 1.00 94.19 187 VAL A O 1
ATOM 1479 N N . VAL A 1 188 ? 12.488 -3.090 -15.177 1.00 94.94 188 VAL A N 1
ATOM 1480 C CA . VAL A 1 188 ? 12.243 -2.237 -16.362 1.00 94.94 188 VAL A CA 1
ATOM 1481 C C . VAL A 1 188 ? 13.559 -1.777 -16.999 1.00 94.94 188 VAL A C 1
ATOM 1483 O O . VAL A 1 188 ? 13.838 -0.592 -17.176 1.00 94.94 188 VAL A O 1
ATOM 1486 N N . THR A 1 189 ? 14.366 -2.748 -17.424 1.00 93.38 189 THR A N 1
ATOM 1487 C CA . THR A 1 189 ? 15.711 -2.534 -18.002 1.00 93.38 189 THR A CA 1
ATOM 1488 C C . THR A 1 189 ? 15.754 -1.686 -19.287 1.00 93.38 189 THR A C 1
ATOM 1490 O O . THR A 1 189 ? 16.824 -1.215 -19.692 1.00 93.38 189 THR A O 1
ATOM 1493 N N . ASN A 1 190 ? 14.615 -1.508 -19.968 1.00 92.75 190 ASN A N 1
ATOM 1494 C CA . ASN A 1 190 ? 14.525 -0.937 -21.313 1.00 92.75 190 ASN A CA 1
ATOM 1495 C C . ASN A 1 190 ? 13.313 -0.012 -21.516 1.00 92.75 190 ASN A C 1
ATOM 1497 O O . ASN A 1 190 ? 12.258 -0.168 -20.896 1.00 92.75 190 ASN A O 1
ATOM 1501 N N . THR A 1 191 ? 13.462 0.912 -22.476 1.00 93.94 191 THR A N 1
ATOM 1502 C CA . THR A 1 191 ? 12.392 1.794 -22.983 1.00 93.94 191 THR A CA 1
ATOM 1503 C C . THR A 1 191 ? 11.218 0.937 -23.461 1.00 93.94 191 THR A C 1
ATOM 1505 O O . THR A 1 191 ? 11.343 0.202 -24.438 1.00 93.94 191 THR A O 1
ATOM 1508 N N . SER A 1 192 ? 10.098 0.972 -22.741 1.00 92.31 192 SER A N 1
ATOM 1509 C CA . SER A 1 192 ? 9.023 -0.018 -22.878 1.00 92.31 192 SER A CA 1
ATOM 1510 C C . SER A 1 192 ? 7.665 0.540 -22.454 1.00 92.31 192 SER A C 1
ATOM 1512 O O . SER A 1 192 ? 7.575 1.588 -21.811 1.00 92.31 192 SER A O 1
ATOM 1514 N N . TYR A 1 193 ? 6.591 -0.164 -22.823 1.00 92.88 193 TYR A N 1
ATOM 1515 C CA . TYR A 1 193 ? 5.264 0.099 -22.275 1.00 92.88 193 TYR A CA 1
ATOM 1516 C C . TYR A 1 193 ? 5.022 -0.760 -21.036 1.00 92.88 193 TYR A C 1
ATOM 1518 O O . TYR A 1 193 ? 4.925 -1.979 -21.151 1.00 92.88 193 TYR A O 1
ATOM 1526 N N . GLN A 1 194 ? 4.862 -0.120 -19.881 1.00 94.44 194 GLN A N 1
ATOM 1527 C CA . GLN A 1 194 ? 4.600 -0.778 -18.603 1.00 94.44 194 GLN A CA 1
ATOM 1528 C C . GLN A 1 194 ? 3.153 -0.571 -18.160 1.00 94.44 194 GLN A C 1
ATOM 1530 O O . GLN A 1 194 ? 2.576 0.497 -18.377 1.00 94.44 194 GLN A O 1
ATOM 1535 N N . THR A 1 195 ? 2.580 -1.588 -17.515 1.00 93.38 195 THR A N 1
ATOM 1536 C CA . THR A 1 195 ? 1.341 -1.449 -16.739 1.00 93.38 195 THR A CA 1
ATOM 1537 C C . THR A 1 195 ? 1.721 -1.438 -15.270 1.00 93.38 195 THR A C 1
ATOM 1539 O O . THR A 1 195 ? 2.245 -2.438 -14.788 1.00 93.38 195 THR A O 1
ATOM 1542 N N . ILE A 1 196 ? 1.474 -0.323 -14.585 1.00 93.31 196 ILE A N 1
ATOM 1543 C CA . ILE A 1 196 ? 1.637 -0.232 -13.129 1.00 93.31 196 ILE A CA 1
ATOM 1544 C C . ILE A 1 196 ? 0.266 -0.472 -12.496 1.00 93.31 196 ILE A C 1
ATOM 1546 O O . ILE A 1 196 ? -0.713 0.151 -12.919 1.00 93.31 196 ILE A O 1
ATOM 1550 N N . THR A 1 197 ? 0.191 -1.355 -11.504 1.00 91.81 197 THR A N 1
ATOM 1551 C CA . THR A 1 197 ? -1.019 -1.607 -10.710 1.00 91.81 197 THR A CA 1
ATOM 1552 C C . THR A 1 197 ? -0.714 -1.474 -9.229 1.00 91.81 197 THR A C 1
ATOM 1554 O O . THR A 1 197 ? 0.301 -1.988 -8.765 1.00 91.81 197 THR A O 1
ATOM 1557 N N . ALA A 1 198 ? -1.635 -0.847 -8.504 1.00 91.38 198 ALA A N 1
ATOM 1558 C CA . ALA A 1 198 ? -1.695 -0.881 -7.052 1.00 91.38 198 ALA A CA 1
ATOM 1559 C C . ALA A 1 198 ? -3.116 -1.262 -6.617 1.00 91.38 198 ALA A C 1
ATOM 1561 O O . ALA A 1 198 ? -4.075 -0.960 -7.343 1.00 91.38 198 ALA A O 1
ATOM 1562 N N . SER A 1 199 ? -3.229 -1.927 -5.470 1.00 85.19 199 SER A N 1
ATOM 1563 C CA . SER A 1 199 ? -4.481 -2.431 -4.884 1.00 85.19 199 SER A CA 1
ATOM 1564 C C . SER A 1 199 ? -4.415 -2.448 -3.365 1.00 85.19 199 SER A C 1
ATOM 1566 O O . SER A 1 199 ? -3.309 -2.739 -2.862 1.00 85.19 199 SER A O 1
#

Organism: Enterococcus gallinarum (NCBI:txid1353)

Mean predicted aligned error: 14.38 Å

Secondary structure (DSSP, 8-state):
---HHHHHHHHHTT----EEEEE--------------------------------------------B-GGG-EEEEEEEEETT-SSEE-GGGT--EEEEEEEEPPTTPPTT-EEEEEB-TTEES-TTS-GGG-PPPPEE-TTS-EEEEEEEETTTTEEEEEE-THHHH-TT-EEEEEEEEEEPTTT--SSEEEEE-B-

Solvent-accessible surface area (backbone atoms only — not comparable to full-atom values): 12556 Å² total; per-residue (Å²): 136,82,63,78,73,57,55,60,56,51,59,68,74,67,67,76,73,80,46,70,29,41,39,54,79,83,91,83,86,88,88,90,89,88,83,90,88,89,88,86,88,87,87,88,88,88,85,88,84,82,90,80,92,74,89,76,83,77,79,77,77,78,72,88,71,68,44,84,42,53,94,62,52,36,83,69,44,78,48,79,46,37,93,86,70,51,61,56,49,38,56,90,77,74,45,53,35,41,37,38,42,34,33,33,50,51,90,87,48,52,46,54,21,28,34,64,43,42,43,39,78,56,33,40,81,48,72,85,55,62,72,89,75,59,78,49,76,62,37,44,41,100,87,67,50,59,42,23,47,39,45,67,39,78,94,76,41,29,32,44,32,34,28,31,63,48,47,74,77,44,82,84,44,57,50,54,51,76,46,62,33,23,67,27,63,85,68,50,74,58,67,41,81,45,71,58,47,72,87

Sequence (199 aa):
MVGKNNKKLLELKSNPIIKKWRISRLKTGVASIVIFSGVLLSSTIFIPLHTVSAEETVTTTYYDQSKNVSDQLTNTSISISNHNKEKIIFPHNAESLTSNYAFKVPDSVNPKDYFYIDLSKNGNFYGITDANSVTMPNLLAPDNSIIATGKYDIDTNRIRYEFTDYVAEHDNVSGKISLPIFIDPEVVTNTSYQTITAS